Protein AF-A0A955JCA2-F1 (afdb_monomer)

Foldseek 3Di:
DDDDDDDDDDDDDDDPPPPPPPPPPVPQFEFWAKAFLDWADKDWWDDDPQKTFIFIKTKMWGSHPFKQFQDAQFLRHKWKKKWKWKCFPNDIDTQWIFFIFHGHFFAFDQSQHPFDCPDGGRIGGHNGMGIDGRVSRQPQLRGAHPVQADLQQRDGDPPGVCNHDDDPRRPRGTIGGNCVVDCVNGPPMDMDMDMFIGGNRNSVSVNSPRRD

Sequence (212 aa):
MLVLKSTLRIGLLTWVALASSIASKVAQSIGPDVIVGAIPGVANYPHVNGIDAFAVGTTSCNIGTAPLNWVSSTNDHPVIAQHAYRLDQGRFEMIGQSWLKHGFVALADSLCGTCQNPGTGSLLGVNCSDPYDASLNGSQNGLGPKFEVDAFTGIYPFPATNLNSSGNSIYKRLQIATTDLSPVLHPGAQFLIEAQYVSKDDAAAGNHFNNA

pLDDT: mean 90.5, std 17.22, range [30.55, 98.69]

Mean predicted aligned error: 7.99 Å

Secondary structure (DSSP, 8-state):
-------------------------PPPBSS--EEEEE---EEEEEEETTEEEEEE-EEEEE-BSSPEE-BTTTTBS-EEEEEEEEEETTEEEEEEEPPEEEP-----B-TTSS-B--TTSSEE-BT-EEEE-HHHHT-GGGEE-GGGS-TTT----SSPTTTT---STTTTSEEEETTTT-TTTSTT-EEEEEEEEE-HHHHHHT-TTS--

Solvent-accessible surface area (backbone atoms only — not comparable to full-atom values): 11340 Å² total; per-residue (Å²): 137,86,84,86,81,85,82,83,79,84,76,85,77,81,79,81,76,80,81,74,80,76,75,77,70,74,78,64,46,68,36,18,26,55,27,56,71,42,71,55,64,73,33,81,40,64,64,55,97,63,29,40,17,35,25,48,9,41,23,36,21,23,62,10,75,31,63,32,61,14,33,49,100,52,63,46,28,35,36,34,41,38,39,30,33,36,42,42,98,90,43,80,43,82,56,27,47,33,31,24,27,56,45,56,64,29,48,66,40,53,85,63,36,80,52,37,71,45,72,88,16,49,21,32,8,26,22,10,14,31,76,42,51,14,61,66,57,40,37,35,54,42,27,22,60,62,91,59,47,41,84,71,53,27,49,46,68,61,83,41,72,62,21,76,46,77,73,65,67,42,51,61,24,29,36,31,46,47,72,80,70,28,59,86,80,42,70,87,46,44,78,48,77,47,54,34,53,37,31,39,63,20,24,73,44,71,42,62,86,57,15,81

Radius of gyration: 24.67 Å; Cα contacts (8 Å, |Δi|>4): 533; chains: 1; bounding box: 44×93×56 Å

Structure (mmCIF, N/CA/C/O backbone):
data_AF-A0A955JCA2-F1
#
_entry.id   AF-A0A955JCA2-F1
#
loop_
_atom_site.group_PDB
_atom_site.id
_atom_site.type_symbol
_atom_site.label_atom_id
_atom_site.label_alt_id
_atom_site.label_comp_id
_atom_site.label_asym_id
_atom_site.label_entity_id
_atom_site.label_seq_id
_atom_site.pdbx_PDB_ins_code
_atom_site.Cartn_x
_atom_site.Cartn_y
_atom_site.Cartn_z
_atom_site.occupancy
_atom_site.B_iso_or_equiv
_atom_site.auth_seq_id
_atom_site.auth_comp_id
_atom_site.auth_asym_id
_atom_site.auth_atom_id
_atom_site.pdbx_PDB_model_num
ATOM 1 N N . MET A 1 1 ? 11.212 -75.927 40.846 1.00 40.47 1 MET A N 1
ATOM 2 C CA . MET A 1 1 ? 10.465 -74.788 40.274 1.00 40.47 1 MET A CA 1
ATOM 3 C C . MET A 1 1 ? 11.470 -73.678 40.015 1.00 40.47 1 MET A C 1
ATOM 5 O O . MET A 1 1 ? 12.175 -73.279 40.930 1.00 40.47 1 MET A O 1
ATOM 9 N N . LEU A 1 2 ? 11.664 -73.367 38.738 1.00 30.55 2 LEU A N 1
ATOM 10 C CA . LEU A 1 2 ? 12.832 -72.708 38.155 1.00 30.55 2 LEU A CA 1
ATOM 11 C C . LEU A 1 2 ? 12.759 -71.182 38.364 1.00 30.55 2 LEU A C 1
ATOM 13 O O . LEU A 1 2 ? 11.771 -70.563 37.983 1.00 30.55 2 LEU A O 1
ATOM 17 N N . VAL A 1 3 ? 13.795 -70.581 38.955 1.00 37.34 3 VAL A N 1
ATOM 18 C CA . VAL A 1 3 ? 13.953 -69.121 39.066 1.00 37.34 3 VAL A CA 1
ATOM 19 C C . VAL A 1 3 ? 14.621 -68.622 37.782 1.00 37.34 3 VAL A C 1
ATOM 21 O O . VAL A 1 3 ? 15.824 -68.808 37.607 1.00 37.34 3 VAL A O 1
ATOM 24 N N . LEU A 1 4 ? 13.863 -68.003 36.872 1.00 34.25 4 LEU A N 1
ATOM 25 C CA . LEU A 1 4 ? 14.439 -67.283 35.730 1.00 34.25 4 LEU A CA 1
ATOM 26 C C . LEU A 1 4 ? 14.885 -65.882 36.176 1.00 34.25 4 LEU A C 1
ATOM 28 O O . LEU A 1 4 ? 14.060 -65.018 36.459 1.00 34.25 4 LEU A O 1
ATOM 32 N N . LYS A 1 5 ? 16.201 -65.647 36.202 1.00 37.72 5 LYS A N 1
ATOM 33 C CA . LYS A 1 5 ? 16.798 -64.303 36.219 1.00 37.72 5 LYS A CA 1
ATOM 34 C C . LYS A 1 5 ? 16.962 -63.837 34.769 1.00 37.72 5 LYS A C 1
ATOM 36 O O . LYS A 1 5 ? 17.818 -64.361 34.064 1.00 37.72 5 LYS A O 1
ATOM 41 N N . SER A 1 6 ? 16.163 -62.872 34.318 1.00 40.88 6 SER A N 1
ATOM 42 C CA . SER A 1 6 ? 16.351 -62.230 33.011 1.00 40.88 6 SER A CA 1
ATOM 43 C C . SER A 1 6 ? 17.317 -61.048 33.136 1.00 40.88 6 SER A C 1
ATOM 45 O O . SER A 1 6 ? 16.965 -59.995 33.665 1.00 40.88 6 SER A O 1
ATOM 47 N N . THR A 1 7 ? 18.544 -61.211 32.652 1.00 44.44 7 THR A N 1
ATOM 48 C CA . THR A 1 7 ? 19.510 -60.126 32.452 1.00 44.44 7 THR A CA 1
ATOM 49 C C . THR A 1 7 ? 19.196 -59.401 31.141 1.00 44.44 7 THR A C 1
ATOM 51 O O . THR A 1 7 ? 19.458 -59.917 30.057 1.00 44.44 7 THR A O 1
ATOM 54 N N . LEU A 1 8 ? 18.633 -58.194 31.231 1.00 37.75 8 LEU A N 1
ATOM 55 C CA . LEU A 1 8 ? 18.405 -57.318 30.081 1.00 37.75 8 LEU A CA 1
ATOM 56 C C . LEU A 1 8 ? 19.736 -56.659 29.677 1.00 37.75 8 LEU A C 1
ATOM 58 O O . LEU A 1 8 ? 20.285 -55.847 30.420 1.00 37.75 8 LEU A O 1
ATOM 62 N N . ARG A 1 9 ? 20.280 -57.025 28.512 1.00 45.72 9 ARG A N 1
ATOM 63 C CA . ARG A 1 9 ? 21.435 -56.346 27.905 1.00 45.72 9 ARG A CA 1
ATOM 64 C C . ARG A 1 9 ? 20.936 -55.130 27.125 1.00 45.72 9 ARG A C 1
ATOM 66 O O . ARG A 1 9 ? 20.287 -55.294 26.097 1.00 45.72 9 ARG A O 1
ATOM 73 N N . ILE A 1 10 ? 21.245 -53.925 27.599 1.00 46.44 10 ILE A N 1
ATOM 74 C CA . ILE A 1 10 ? 21.009 -52.680 26.856 1.00 46.44 10 ILE A CA 1
ATOM 75 C C . ILE A 1 10 ? 22.137 -52.547 25.826 1.00 46.44 10 ILE A C 1
ATOM 77 O O . ILE A 1 10 ? 23.263 -52.192 26.165 1.00 46.44 10 ILE A O 1
ATOM 81 N N . GLY A 1 11 ? 21.849 -52.904 24.575 1.00 44.88 11 GLY A N 1
ATOM 82 C CA . GLY A 1 11 ? 22.717 -52.600 23.441 1.00 44.88 11 GLY A CA 1
ATOM 83 C C . GLY A 1 11 ? 22.575 -51.126 23.071 1.00 44.88 11 GLY A C 1
ATOM 84 O O . GLY A 1 11 ? 21.470 -50.663 22.795 1.00 44.88 11 GLY A O 1
ATOM 85 N N . LEU A 1 12 ? 23.684 -50.387 23.083 1.00 46.28 12 LEU A N 1
ATOM 86 C CA . LEU A 1 12 ? 23.741 -49.004 22.620 1.00 46.28 12 LEU A CA 1
ATOM 87 C C . LEU A 1 12 ? 23.559 -48.994 21.088 1.00 46.28 12 LEU A C 1
ATOM 89 O O . LEU A 1 12 ? 24.493 -49.285 20.346 1.00 46.28 12 LEU A O 1
ATOM 93 N N . LEU A 1 13 ? 22.349 -48.699 20.609 1.00 42.50 13 LEU A N 1
ATOM 94 C CA . LEU A 1 13 ? 22.111 -48.356 19.205 1.00 42.50 13 LEU A CA 1
ATOM 95 C C . LEU A 1 13 ? 22.509 -46.892 19.001 1.00 42.50 13 LEU A C 1
ATOM 97 O O . LEU A 1 13 ? 21.778 -45.973 19.367 1.00 42.50 13 LEU A O 1
ATOM 101 N N . THR A 1 14 ? 23.689 -46.673 18.429 1.00 44.75 14 THR A N 1
ATOM 102 C CA . THR A 1 14 ? 24.086 -45.369 17.898 1.00 44.75 14 THR A CA 1
ATOM 103 C C . THR A 1 14 ? 23.249 -45.064 16.659 1.00 44.75 14 THR A C 1
ATOM 105 O O . THR A 1 14 ? 23.480 -45.625 15.588 1.00 44.75 14 THR A O 1
ATOM 108 N N . TRP A 1 15 ? 22.271 -44.172 16.803 1.00 43.69 15 TRP A N 1
ATOM 109 C CA . TRP A 1 15 ? 21.576 -43.556 15.680 1.00 43.69 15 TRP A CA 1
ATOM 110 C C . TRP A 1 15 ? 22.539 -42.595 14.981 1.00 43.69 15 TRP A C 1
ATOM 112 O O . TRP A 1 15 ? 22.861 -41.534 15.512 1.00 43.69 15 TRP A O 1
ATOM 122 N N . VAL A 1 16 ? 23.014 -42.958 13.790 1.00 51.53 16 VAL A N 1
ATOM 123 C CA . VAL A 1 16 ? 23.616 -41.978 12.882 1.00 51.53 16 VAL A CA 1
ATOM 124 C C . VAL A 1 16 ? 22.463 -41.148 12.327 1.00 51.53 16 VAL A C 1
ATOM 126 O O . VAL A 1 16 ? 21.758 -41.575 11.416 1.00 51.53 16 VAL A O 1
ATOM 129 N N . ALA A 1 17 ? 22.232 -39.974 12.911 1.00 49.44 17 ALA A N 1
ATOM 130 C CA . ALA A 1 17 ? 21.369 -38.973 12.308 1.00 49.44 17 ALA A CA 1
ATOM 131 C C . ALA A 1 17 ? 22.074 -38.438 11.053 1.00 49.44 17 ALA A C 1
ATOM 133 O O . ALA A 1 17 ? 22.966 -37.595 11.140 1.00 49.44 17 ALA A O 1
ATOM 134 N N . LEU A 1 18 ? 21.694 -38.936 9.874 1.00 51.19 18 LEU A N 1
ATOM 135 C CA . LEU A 1 18 ? 21.945 -38.212 8.633 1.00 51.19 18 LEU A CA 1
ATOM 136 C C . LEU A 1 18 ? 21.079 -36.950 8.664 1.00 51.19 18 LEU A C 1
ATOM 138 O O . LEU A 1 18 ? 19.902 -36.976 8.311 1.00 51.19 18 LEU A O 1
ATOM 142 N N . ALA A 1 19 ? 21.665 -35.839 9.107 1.00 53.75 19 ALA A N 1
ATOM 143 C CA . ALA A 1 19 ? 21.109 -34.518 8.875 1.00 53.75 19 ALA A CA 1
ATOM 144 C C . ALA A 1 19 ? 21.214 -34.220 7.373 1.00 53.75 19 ALA A C 1
ATOM 146 O O . ALA A 1 19 ? 22.196 -33.652 6.900 1.00 53.75 19 ALA A O 1
ATOM 147 N N . SER A 1 20 ? 20.221 -34.652 6.596 1.00 53.91 20 SER A N 1
ATOM 148 C CA . SER A 1 20 ? 20.043 -34.139 5.244 1.00 53.91 20 SER A CA 1
ATOM 149 C C . SER A 1 20 ? 19.393 -32.767 5.382 1.00 53.91 20 SER A C 1
ATOM 151 O O . SER A 1 20 ? 18.185 -32.654 5.580 1.00 53.91 20 SER A O 1
ATOM 153 N N . SER A 1 21 ? 20.203 -31.707 5.363 1.00 49.59 21 SER A N 1
ATOM 154 C CA . SER A 1 21 ? 19.688 -30.349 5.222 1.00 49.59 21 SER A CA 1
ATOM 155 C C . SER A 1 21 ? 19.189 -30.188 3.790 1.00 49.59 21 SER A C 1
ATOM 157 O O . SER A 1 21 ? 19.918 -29.730 2.909 1.00 49.59 21 SER A O 1
ATOM 159 N N . ILE A 1 22 ? 17.944 -30.586 3.543 1.00 52.94 22 ILE A N 1
ATOM 160 C CA . ILE A 1 22 ? 17.206 -30.091 2.387 1.00 52.94 22 ILE A CA 1
ATOM 161 C C . ILE A 1 22 ? 16.950 -28.618 2.698 1.00 52.94 22 ILE A C 1
ATOM 163 O O . ILE A 1 22 ? 15.984 -28.262 3.368 1.00 52.94 22 ILE A O 1
ATOM 167 N N . ALA A 1 23 ? 17.878 -27.753 2.294 1.00 51.75 23 ALA A N 1
ATOM 168 C CA . ALA A 1 23 ? 17.590 -26.338 2.200 1.00 51.75 23 ALA A CA 1
ATOM 169 C C . ALA A 1 23 ? 16.486 -26.211 1.147 1.00 51.75 23 ALA A C 1
ATOM 171 O O . ALA A 1 23 ? 16.768 -26.236 -0.052 1.00 51.75 23 ALA A O 1
ATOM 172 N N . SER A 1 24 ? 15.228 -26.138 1.584 1.00 42.94 24 SER A N 1
ATOM 173 C CA . SER A 1 24 ? 14.139 -25.666 0.738 1.00 42.94 24 SER A CA 1
ATOM 174 C C . SER A 1 24 ? 14.455 -24.219 0.388 1.00 42.94 24 SER A C 1
ATOM 176 O O . SER A 1 24 ? 14.037 -23.291 1.073 1.00 42.94 24 SER A O 1
ATOM 178 N N . LYS A 1 25 ? 15.239 -24.016 -0.675 1.00 50.84 25 LYS A N 1
ATOM 179 C CA . LYS A 1 25 ? 15.139 -22.788 -1.447 1.00 50.84 25 LYS A CA 1
ATOM 180 C C . LYS A 1 25 ? 13.720 -22.807 -1.989 1.00 50.84 25 LYS A C 1
ATOM 182 O O . LYS A 1 25 ? 13.433 -23.578 -2.903 1.00 50.84 25 LYS A O 1
ATOM 187 N N . VAL A 1 26 ? 12.827 -22.041 -1.367 1.00 57.94 26 VAL A N 1
ATOM 188 C CA . VAL A 1 26 ? 11.559 -21.691 -2.004 1.00 57.94 26 VAL A CA 1
ATOM 189 C C . VAL A 1 26 ? 11.950 -21.165 -3.379 1.00 57.94 26 VAL A C 1
ATOM 191 O O . VAL A 1 26 ? 12.800 -20.277 -3.478 1.00 57.94 26 VAL A O 1
ATOM 194 N N . ALA A 1 27 ? 11.480 -2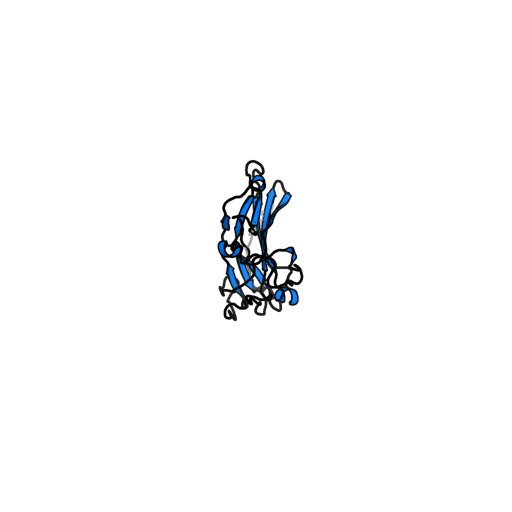1.834 -4.430 1.00 71.12 27 ALA A N 1
ATOM 195 C CA . ALA A 1 27 ? 11.817 -21.435 -5.781 1.00 71.12 27 ALA A CA 1
ATOM 196 C C . ALA A 1 27 ? 11.307 -20.007 -5.968 1.00 71.12 27 ALA A C 1
ATOM 198 O O . ALA A 1 27 ? 10.136 -19.730 -5.722 1.00 71.12 27 ALA A O 1
ATOM 199 N N . GLN A 1 28 ? 12.220 -19.116 -6.332 1.00 82.50 28 GLN A N 1
ATOM 200 C CA . GLN A 1 28 ? 11.902 -17.727 -6.593 1.00 82.50 28 GLN A CA 1
ATOM 201 C C . GLN A 1 28 ? 10.958 -17.653 -7.796 1.00 82.50 28 GLN A C 1
ATOM 203 O O . GLN A 1 28 ? 11.156 -18.381 -8.775 1.00 82.50 28 GLN A O 1
ATOM 208 N N . SER A 1 29 ? 9.936 -16.810 -7.721 1.00 92.69 29 SER A N 1
ATOM 209 C CA . SER A 1 29 ? 9.017 -16.577 -8.832 1.00 92.69 29 SER A CA 1
ATOM 210 C C . SER A 1 29 ? 9.759 -15.971 -10.023 1.00 92.69 29 SER A C 1
ATOM 212 O O . SER A 1 29 ? 10.684 -15.168 -9.876 1.00 92.69 29 SER A O 1
ATOM 214 N N . ILE A 1 30 ? 9.393 -16.402 -11.230 1.00 96.50 30 ILE A N 1
ATOM 215 C CA . ILE A 1 30 ? 10.011 -15.892 -12.455 1.00 96.50 30 ILE A CA 1
ATOM 216 C C . ILE A 1 30 ? 9.447 -14.495 -12.729 1.00 96.50 30 ILE A C 1
ATOM 218 O O . ILE A 1 30 ? 8.234 -14.316 -12.764 1.00 96.50 30 ILE A O 1
ATOM 222 N N . GLY A 1 31 ? 10.330 -13.528 -12.978 1.00 97.56 31 GLY A N 1
ATOM 223 C CA . GLY A 1 31 ? 9.953 -12.130 -13.225 1.00 97.56 31 GLY A CA 1
ATOM 224 C C . GLY A 1 31 ? 9.899 -11.291 -11.944 1.00 97.56 31 GLY A C 1
ATOM 225 O O . GLY A 1 31 ? 10.445 -11.715 -10.929 1.00 97.56 31 GLY A O 1
ATOM 226 N N . PRO A 1 32 ? 9.335 -10.075 -11.992 1.00 97.56 32 PRO A N 1
ATOM 227 C CA . PRO A 1 32 ? 9.106 -9.262 -10.800 1.00 97.56 32 PRO A CA 1
ATOM 228 C C . PRO A 1 32 ? 8.015 -9.871 -9.912 1.00 97.56 32 PRO A C 1
ATOM 230 O O . PRO A 1 32 ? 7.035 -10.390 -10.442 1.00 97.56 32 PRO A O 1
ATOM 233 N N . ASP A 1 33 ? 8.174 -9.807 -8.589 1.00 97.62 33 ASP A N 1
ATOM 234 C CA . ASP A 1 33 ? 7.176 -10.305 -7.627 1.00 97.62 33 ASP A CA 1
ATOM 235 C C . ASP A 1 33 ? 7.190 -9.442 -6.369 1.00 97.62 33 ASP A C 1
ATOM 237 O O . ASP A 1 33 ? 8.186 -9.446 -5.639 1.00 97.62 33 ASP A O 1
ATOM 241 N N . VAL A 1 34 ? 6.127 -8.667 -6.151 1.00 97.94 34 VAL A N 1
ATOM 242 C CA . VAL A 1 34 ? 6.035 -7.730 -5.027 1.00 97.94 34 VAL A CA 1
ATOM 243 C C . VAL A 1 34 ? 5.112 -8.243 -3.931 1.00 97.94 34 VAL A C 1
ATOM 245 O O . VAL A 1 34 ? 3.915 -8.403 -4.133 1.00 97.94 34 VAL A O 1
ATOM 248 N N . ILE A 1 35 ? 5.650 -8.374 -2.719 1.00 97.50 35 ILE A N 1
ATOM 249 C CA . ILE A 1 35 ? 4.873 -8.729 -1.523 1.00 97.50 35 ILE A CA 1
ATOM 250 C C . ILE A 1 35 ? 5.014 -7.676 -0.424 1.00 97.50 35 ILE A C 1
ATOM 252 O O . ILE A 1 35 ? 5.955 -6.873 -0.422 1.00 97.50 35 ILE A O 1
ATOM 256 N N . VAL A 1 36 ? 4.122 -7.723 0.565 1.00 98.12 36 VAL A N 1
ATOM 257 C CA . VAL A 1 36 ? 4.297 -6.996 1.826 1.00 98.12 36 VAL A CA 1
ATOM 258 C C . VAL A 1 36 ? 5.243 -7.787 2.730 1.00 98.12 36 VAL A C 1
ATOM 260 O O . VAL A 1 36 ? 4.902 -8.838 3.259 1.00 98.12 36 VAL A O 1
ATOM 263 N N . GLY A 1 37 ? 6.455 -7.274 2.938 1.00 97.19 37 GLY A N 1
ATOM 264 C CA . GLY A 1 37 ? 7.419 -7.859 3.873 1.00 97.19 37 GLY A CA 1
ATOM 265 C C . GLY A 1 37 ? 7.147 -7.485 5.331 1.00 97.19 37 GLY A C 1
ATOM 266 O O . GLY A 1 37 ? 7.370 -8.290 6.234 1.00 97.19 37 GLY A O 1
ATOM 267 N N . ALA A 1 38 ? 6.680 -6.257 5.576 1.00 97.88 38 ALA A N 1
ATOM 268 C CA . ALA A 1 38 ? 6.298 -5.788 6.907 1.00 97.88 38 ALA A CA 1
ATOM 269 C C . ALA A 1 38 ? 5.311 -4.612 6.849 1.00 97.88 38 ALA A C 1
ATOM 271 O O . ALA A 1 38 ? 5.271 -3.862 5.874 1.00 97.88 38 ALA A O 1
ATOM 272 N N . ILE A 1 39 ? 4.578 -4.403 7.947 1.00 98.06 39 ILE A N 1
ATOM 273 C CA . ILE A 1 39 ? 3.689 -3.250 8.160 1.00 98.06 39 ILE A CA 1
ATOM 274 C C . ILE A 1 39 ? 4.170 -2.469 9.402 1.00 98.06 39 ILE A C 1
ATOM 276 O O . ILE A 1 39 ? 3.653 -2.671 10.506 1.00 98.06 39 ILE A O 1
ATOM 280 N N . PRO A 1 40 ? 5.233 -1.647 9.289 1.00 96.88 40 PRO A N 1
ATOM 281 C CA . PRO A 1 40 ? 5.793 -0.941 10.436 1.00 96.88 40 PRO A CA 1
ATOM 282 C C . PRO A 1 40 ? 5.022 0.340 10.779 1.00 96.88 40 PRO A C 1
ATOM 284 O O . PRO A 1 40 ? 4.942 1.280 9.991 1.00 96.88 40 PRO A O 1
ATOM 287 N N . GLY A 1 41 ? 4.565 0.432 12.026 1.00 96.44 41 GLY A N 1
ATOM 288 C CA . GLY A 1 41 ? 4.043 1.671 12.600 1.00 96.44 41 GLY A CA 1
ATOM 289 C C . GLY A 1 41 ? 2.669 2.098 12.075 1.00 96.44 41 GLY A C 1
ATOM 290 O O . GLY A 1 41 ? 2.159 1.614 11.067 1.00 96.44 41 GLY A O 1
ATOM 291 N N . VAL A 1 42 ? 2.064 3.036 12.803 1.00 97.44 42 VAL A N 1
ATOM 292 C CA . VAL A 1 42 ? 0.730 3.577 12.526 1.00 97.44 42 VAL A CA 1
ATOM 293 C C . VAL A 1 42 ? 0.769 5.090 12.717 1.00 97.44 42 VAL A C 1
ATOM 295 O O . VAL A 1 42 ? 1.280 5.583 13.723 1.00 97.44 42 VAL A O 1
ATOM 298 N N . ALA A 1 43 ? 0.208 5.829 11.768 1.00 98.25 43 ALA A N 1
ATOM 299 C CA . ALA A 1 43 ? -0.091 7.246 11.890 1.00 98.25 43 ALA A CA 1
ATOM 300 C C . ALA A 1 43 ? -1.578 7.419 12.207 1.00 98.25 43 ALA A C 1
ATOM 302 O O . ALA A 1 43 ? -2.428 6.772 11.599 1.00 98.25 43 ALA A O 1
ATOM 303 N N . ASN A 1 44 ? -1.879 8.317 13.142 1.00 97.19 44 ASN A N 1
ATOM 304 C CA . ASN A 1 44 ? -3.238 8.685 13.529 1.00 97.19 44 ASN A CA 1
ATOM 305 C C . ASN A 1 44 ? -3.480 10.133 13.110 1.00 97.19 44 ASN A C 1
ATOM 307 O O . ASN A 1 44 ? -2.596 10.980 13.263 1.00 97.19 44 ASN A O 1
ATOM 311 N N . TYR A 1 45 ? -4.675 10.428 12.615 1.00 98.00 45 TYR A N 1
ATOM 312 C CA . TYR A 1 45 ? -5.058 11.766 12.179 1.00 98.00 45 TYR A CA 1
ATOM 313 C C . TYR A 1 45 ? -6.272 12.261 12.970 1.00 98.00 45 TYR A C 1
ATOM 315 O O . TYR A 1 45 ? -7.031 11.445 13.493 1.00 98.00 45 TYR A O 1
ATOM 323 N N . PRO A 1 46 ? -6.486 13.587 13.074 1.00 98.00 46 PRO A N 1
ATOM 324 C CA . PRO A 1 46 ? -7.640 14.122 13.788 1.00 98.00 46 PRO A CA 1
ATOM 325 C C . PRO A 1 46 ? -8.957 13.534 13.271 1.00 98.00 46 PRO A C 1
ATOM 327 O O . PRO A 1 46 ? -9.216 13.567 12.064 1.00 98.00 46 PRO A O 1
ATOM 330 N N . HIS A 1 47 ? -9.778 13.027 14.189 1.00 96.25 47 HIS A N 1
ATOM 331 C CA . HIS A 1 47 ? -11.101 12.497 13.879 1.00 96.25 47 HIS A CA 1
ATOM 332 C C . HIS A 1 47 ? -12.005 13.580 13.269 1.00 96.25 47 HIS A C 1
ATOM 334 O O . HIS A 1 47 ? -11.887 14.767 13.589 1.00 96.25 47 HIS A O 1
ATOM 340 N N . VAL A 1 48 ? -12.934 13.176 12.403 1.00 98.50 48 VAL A N 1
ATOM 341 C CA . VAL A 1 48 ? -13.944 14.071 11.819 1.00 98.50 48 VAL A CA 1
ATOM 342 C C . VAL A 1 48 ? -15.278 13.347 11.788 1.00 98.50 48 VAL A C 1
ATOM 344 O O . VAL A 1 48 ? -15.390 12.292 11.178 1.00 98.50 48 VAL A O 1
ATOM 347 N N . ASN A 1 49 ? -16.303 13.931 12.414 1.00 97.44 49 ASN A N 1
ATOM 348 C CA . ASN A 1 49 ? -17.695 13.469 12.330 1.00 97.44 49 ASN A CA 1
ATOM 349 C C . ASN A 1 49 ? -17.882 11.961 12.602 1.00 97.44 49 ASN A C 1
ATOM 351 O O . ASN A 1 49 ? -18.600 11.284 11.872 1.00 97.44 49 ASN A O 1
ATOM 355 N N . GLY A 1 50 ? -17.231 11.436 13.646 1.00 97.69 50 GLY A N 1
ATOM 356 C CA . GLY A 1 50 ? -17.336 10.019 14.022 1.00 97.69 50 GLY A CA 1
ATOM 357 C C . GLY A 1 50 ? -16.496 9.061 13.172 1.00 97.69 50 GLY A C 1
ATOM 358 O O . GLY A 1 50 ? -16.688 7.853 13.267 1.00 97.69 50 GLY A O 1
ATOM 359 N N . ILE A 1 51 ? -15.570 9.578 12.362 1.00 98.62 51 ILE A N 1
ATOM 360 C CA . ILE A 1 51 ? -14.588 8.787 11.619 1.00 98.62 51 ILE A CA 1
ATOM 361 C C . ILE A 1 51 ? -13.200 9.040 12.196 1.00 98.62 51 ILE A C 1
ATOM 363 O O . ILE A 1 51 ? -12.740 10.187 12.231 1.00 98.62 51 ILE A O 1
ATOM 367 N N . ASP A 1 52 ? -12.532 7.962 12.591 1.00 98.06 52 ASP A N 1
ATOM 368 C CA . ASP A 1 52 ? -11.098 7.955 12.842 1.00 98.06 52 ASP A CA 1
ATOM 369 C C . ASP A 1 52 ? -10.353 7.680 11.534 1.00 98.06 52 ASP A C 1
ATOM 371 O O . ASP A 1 52 ? -10.809 6.912 10.679 1.00 98.06 52 ASP A O 1
ATOM 375 N N . ALA A 1 53 ? -9.202 8.330 11.367 1.00 98.06 53 ALA A N 1
ATOM 376 C CA . ALA A 1 53 ? -8.358 8.151 10.197 1.00 98.06 53 ALA A CA 1
ATOM 377 C C . ALA A 1 53 ? -6.950 7.719 10.579 1.00 98.06 53 ALA A C 1
ATOM 379 O O . ALA A 1 53 ? -6.308 8.308 11.453 1.00 98.06 53 ALA A O 1
ATOM 380 N N . PHE A 1 54 ? -6.462 6.735 9.835 1.00 98.12 54 PHE A N 1
ATOM 381 C CA . PHE A 1 54 ? -5.171 6.110 10.044 1.00 98.12 54 PHE A CA 1
ATOM 382 C C . PHE A 1 54 ? -4.379 6.040 8.738 1.00 98.12 54 PHE A C 1
ATOM 384 O O . PHE A 1 54 ? -4.901 6.244 7.637 1.00 98.12 54 PHE A O 1
ATOM 391 N N . ALA A 1 55 ? -3.104 5.724 8.877 1.00 98.50 55 ALA A N 1
ATOM 392 C CA . ALA A 1 55 ? -2.303 5.109 7.835 1.00 98.50 55 ALA A CA 1
ATOM 393 C C . ALA A 1 55 ? -1.275 4.190 8.499 1.00 98.50 55 ALA A C 1
ATOM 395 O O . ALA A 1 55 ? -0.926 4.394 9.662 1.00 98.50 55 ALA A O 1
ATOM 396 N N . VAL A 1 56 ? -0.783 3.194 7.778 1.00 98.56 56 VAL A N 1
ATOM 397 C CA . VAL A 1 56 ? 0.272 2.292 8.245 1.00 98.56 56 VAL A CA 1
ATOM 398 C C . VAL A 1 56 ? 1.486 2.373 7.342 1.00 98.56 56 VAL A C 1
ATOM 400 O O . VAL A 1 56 ? 1.372 2.664 6.147 1.00 98.56 56 VAL A O 1
ATOM 403 N N . GLY A 1 57 ? 2.665 2.163 7.920 1.00 98.38 57 GLY A N 1
ATOM 404 C CA . GLY A 1 57 ? 3.864 2.004 7.113 1.00 98.38 57 GLY A CA 1
ATOM 405 C C . GLY A 1 57 ? 3.819 0.672 6.380 1.00 98.38 57 GLY A C 1
ATOM 406 O O . GLY A 1 57 ? 3.166 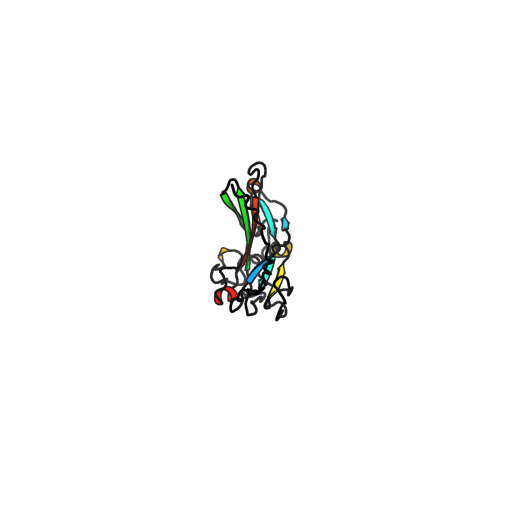-0.273 6.817 1.00 98.38 57 GLY A O 1
ATOM 407 N N . THR A 1 58 ? 4.519 0.599 5.260 1.00 98.31 58 THR A N 1
ATOM 408 C CA . THR A 1 58 ? 4.634 -0.613 4.449 1.00 98.31 58 THR A CA 1
ATOM 409 C C . THR A 1 58 ? 6.081 -0.809 4.059 1.00 98.31 58 THR A C 1
ATOM 411 O O . THR A 1 58 ? 6.722 0.126 3.591 1.00 98.31 58 THR A O 1
ATOM 414 N N . THR A 1 59 ? 6.588 -2.024 4.193 1.00 98.44 59 THR A N 1
ATOM 415 C CA . THR A 1 59 ? 7.857 -2.423 3.593 1.00 98.44 59 THR A CA 1
ATOM 416 C C . THR A 1 59 ? 7.570 -3.485 2.551 1.00 98.44 59 THR A C 1
ATOM 418 O O . THR A 1 59 ? 7.147 -4.584 2.903 1.00 98.44 59 THR A O 1
ATOM 421 N N . SER A 1 60 ? 7.776 -3.153 1.279 1.00 97.94 60 SER A N 1
ATOM 422 C CA . SER A 1 60 ? 7.664 -4.130 0.193 1.00 97.94 60 SER A CA 1
ATOM 423 C C . SER A 1 60 ? 8.911 -4.990 0.088 1.00 97.94 60 SER A C 1
ATOM 425 O O . SER A 1 60 ? 9.991 -4.580 0.513 1.00 97.94 60 SER A O 1
ATOM 427 N N . CYS A 1 61 ? 8.755 -6.157 -0.521 1.00 97.75 61 CYS A N 1
ATOM 428 C CA . CYS A 1 61 ? 9.835 -7.027 -0.952 1.00 97.75 61 CYS A CA 1
ATOM 429 C C . CYS A 1 61 ? 9.667 -7.349 -2.427 1.00 97.75 61 CYS A C 1
ATOM 431 O O . CYS A 1 61 ? 8.574 -7.746 -2.818 1.00 97.75 61 CYS A O 1
ATOM 433 N N . ASN A 1 62 ? 10.744 -7.276 -3.209 1.00 97.69 62 ASN A N 1
ATOM 434 C CA . ASN A 1 62 ? 10.772 -7.958 -4.499 1.00 97.69 62 ASN A CA 1
ATOM 435 C C . ASN A 1 62 ? 11.356 -9.364 -4.319 1.00 97.69 62 ASN A C 1
ATOM 437 O O . ASN A 1 62 ? 12.576 -9.525 -4.242 1.00 97.69 62 ASN A O 1
ATOM 441 N N . ILE A 1 63 ? 10.494 -10.374 -4.228 1.00 96.75 63 ILE A N 1
ATOM 442 C CA . ILE A 1 63 ? 10.899 -11.776 -4.065 1.00 96.75 63 ILE A CA 1
ATOM 443 C C . ILE A 1 63 ? 11.002 -12.514 -5.403 1.00 96.75 63 ILE A C 1
ATOM 445 O O . ILE A 1 63 ? 11.136 -13.731 -5.401 1.00 96.75 63 ILE A O 1
ATOM 449 N N . GLY A 1 64 ? 10.970 -11.809 -6.535 1.00 96.44 64 GLY A N 1
ATOM 450 C CA . GLY A 1 64 ? 11.013 -12.381 -7.883 1.00 96.44 64 GLY A CA 1
ATOM 451 C C . GLY A 1 64 ? 12.392 -12.278 -8.527 1.00 96.44 64 GLY A C 1
ATOM 452 O O . GLY A 1 64 ? 13.260 -11.546 -8.058 1.00 96.44 64 GLY A O 1
ATOM 453 N N . THR A 1 65 ? 12.650 -13.030 -9.595 1.00 97.06 65 THR A N 1
ATOM 454 C CA . THR A 1 65 ? 13.976 -13.096 -10.240 1.00 97.06 65 THR A CA 1
ATOM 455 C C . THR A 1 65 ? 14.335 -11.887 -11.116 1.00 97.06 65 THR A C 1
ATOM 457 O O . THR A 1 65 ? 15.389 -11.908 -11.756 1.00 97.06 65 THR A O 1
ATOM 460 N N . ALA A 1 66 ? 13.484 -10.862 -11.215 1.00 97.25 66 ALA A N 1
ATOM 461 C CA . ALA A 1 66 ? 13.741 -9.657 -12.009 1.00 97.25 66 ALA A CA 1
ATOM 462 C C . ALA A 1 66 ? 13.373 -8.368 -11.248 1.00 97.25 66 ALA A C 1
ATOM 464 O O . ALA A 1 66 ? 12.522 -8.413 -10.362 1.00 97.25 66 ALA A O 1
ATOM 465 N N . PRO A 1 67 ? 13.990 -7.213 -11.572 1.00 97.44 67 PRO A N 1
ATOM 466 C CA . PRO A 1 67 ? 13.619 -5.931 -10.972 1.00 97.44 67 PRO A CA 1
ATOM 467 C C . PRO A 1 67 ? 12.155 -5.560 -11.240 1.00 97.44 67 PRO A C 1
ATOM 469 O O . PRO A 1 67 ? 11.696 -5.715 -12.369 1.00 97.44 67 PRO A O 1
ATOM 472 N N . LEU A 1 68 ? 11.471 -5.029 -10.225 1.00 97.50 68 LEU A N 1
ATOM 473 C CA . LEU A 1 68 ? 10.119 -4.470 -10.329 1.00 97.50 68 LEU A CA 1
ATOM 474 C C . LEU A 1 68 ? 10.196 -2.979 -10.673 1.00 97.50 68 LEU A C 1
ATOM 476 O O . LEU A 1 68 ? 11.032 -2.265 -10.118 1.00 97.50 68 LEU A O 1
ATOM 480 N N . ASN A 1 69 ? 9.323 -2.487 -11.539 1.00 97.88 69 ASN A N 1
ATOM 481 C CA . ASN A 1 69 ? 9.268 -1.083 -11.927 1.00 97.88 69 ASN A CA 1
ATOM 482 C C . ASN A 1 69 ? 8.734 -0.190 -10.794 1.00 97.88 69 ASN A C 1
ATOM 484 O O . ASN A 1 69 ? 7.783 -0.523 -10.088 1.00 97.88 69 ASN A O 1
ATOM 488 N N . TRP A 1 70 ? 9.345 0.989 -10.640 1.00 97.94 70 TRP A N 1
ATOM 489 C CA . TRP A 1 70 ? 8.971 2.002 -9.645 1.00 97.94 70 TRP A CA 1
ATOM 490 C C . TRP A 1 70 ? 9.062 3.424 -10.219 1.00 97.94 70 TRP A C 1
ATOM 492 O O . TRP A 1 70 ? 9.550 4.364 -9.589 1.00 97.94 70 TRP A O 1
ATOM 502 N N . VAL A 1 71 ? 8.644 3.586 -11.472 1.00 97.81 71 VAL A N 1
ATOM 503 C CA . VAL A 1 71 ? 8.841 4.809 -12.249 1.00 97.81 71 VAL A CA 1
ATOM 504 C C . VAL A 1 71 ? 7.839 5.882 -11.818 1.00 97.81 71 VAL A C 1
ATOM 506 O O . VAL A 1 71 ? 6.633 5.809 -12.080 1.00 97.81 71 VAL A O 1
ATOM 509 N N . SER A 1 72 ? 8.354 6.924 -11.165 1.00 96.12 72 SER A N 1
ATOM 510 C CA . SER A 1 72 ? 7.552 8.066 -10.726 1.00 96.12 72 SER A CA 1
ATOM 511 C C . SER A 1 72 ? 6.878 8.789 -11.893 1.00 96.12 72 SER A C 1
ATOM 513 O O . SER A 1 72 ? 7.367 8.789 -13.020 1.00 96.12 72 SER A O 1
ATOM 515 N N . SER A 1 73 ? 5.755 9.452 -11.613 1.00 95.94 73 SER A N 1
ATOM 516 C CA . SER A 1 73 ? 5.031 10.281 -12.592 1.00 95.94 73 SER A CA 1
ATOM 517 C C . SER A 1 73 ? 4.577 9.546 -13.868 1.00 95.94 73 SER A C 1
ATOM 519 O O . SER A 1 73 ? 4.386 10.167 -14.912 1.00 95.94 73 SER A O 1
ATOM 521 N N . THR A 1 74 ? 4.388 8.228 -13.785 1.00 97.50 74 THR A N 1
ATOM 522 C CA . THR A 1 74 ? 3.851 7.365 -14.851 1.00 97.50 74 THR A CA 1
ATOM 523 C C . THR A 1 74 ? 2.861 6.363 -14.254 1.00 97.50 74 THR A C 1
ATOM 525 O O . THR A 1 74 ? 2.616 6.401 -13.057 1.00 97.50 74 THR A O 1
ATOM 528 N N . ASN A 1 75 ? 2.307 5.444 -15.046 1.00 96.94 75 ASN A N 1
ATOM 529 C CA . ASN A 1 75 ? 1.548 4.295 -14.535 1.00 96.94 75 ASN A CA 1
ATOM 530 C C . ASN A 1 75 ? 2.400 3.018 -14.388 1.00 96.94 75 ASN A C 1
ATOM 532 O O . ASN A 1 75 ? 1.886 1.903 -14.489 1.00 96.94 75 ASN A O 1
ATOM 536 N N . ASP A 1 76 ? 3.715 3.168 -14.230 1.00 97.44 76 ASP A N 1
ATOM 537 C CA . ASP A 1 76 ? 4.668 2.063 -14.118 1.00 97.44 76 ASP A CA 1
ATOM 538 C C . ASP A 1 76 ? 5.325 2.030 -12.731 1.00 97.44 76 ASP A C 1
ATOM 540 O O . ASP A 1 76 ? 6.544 2.076 -12.578 1.00 97.44 76 ASP A O 1
ATOM 544 N N . HIS A 1 77 ? 4.473 2.012 -11.708 1.00 98.12 77 HIS A N 1
ATOM 545 C CA . HIS A 1 77 ? 4.826 1.821 -10.304 1.00 98.12 77 HIS A CA 1
ATOM 546 C C . HIS A 1 77 ? 3.686 1.100 -9.569 1.00 98.12 77 HIS A C 1
ATOM 548 O O . HIS A 1 77 ? 2.538 1.148 -10.029 1.00 98.12 77 HIS A O 1
ATOM 554 N N . PRO A 1 78 ? 3.940 0.472 -8.413 1.00 98.19 78 PRO A N 1
ATOM 555 C CA . PRO A 1 78 ? 2.874 -0.151 -7.652 1.00 98.19 78 PRO A CA 1
ATOM 556 C C . PRO A 1 78 ? 1.980 0.878 -6.969 1.00 98.19 78 PRO A C 1
ATOM 558 O O . PRO A 1 78 ? 2.422 1.948 -6.531 1.00 98.19 78 PRO A O 1
ATOM 561 N N . VAL A 1 79 ? 0.720 0.502 -6.806 1.00 98.62 79 VAL A N 1
ATOM 562 C CA . VAL A 1 79 ? -0.226 1.183 -5.927 1.00 98.62 79 VAL A CA 1
ATOM 563 C C . VAL A 1 79 ? -0.468 0.339 -4.678 1.00 98.62 79 VAL A C 1
ATOM 565 O O . VAL A 1 79 ? -0.491 -0.886 -4.754 1.00 98.62 79 VAL A O 1
ATOM 568 N N . ILE A 1 80 ? -0.619 0.988 -3.523 1.00 98.69 80 ILE A N 1
ATOM 569 C CA . ILE A 1 80 ? -0.685 0.317 -2.218 1.00 98.69 80 ILE A CA 1
ATOM 570 C C . ILE A 1 80 ? -2.041 0.574 -1.568 1.00 98.69 80 ILE A C 1
ATOM 572 O O . ILE A 1 80 ? -2.397 1.724 -1.292 1.00 98.69 80 ILE A O 1
ATOM 576 N N . ALA A 1 81 ? -2.795 -0.488 -1.310 1.00 97.94 81 ALA A N 1
ATOM 577 C CA . ALA A 1 81 ? -4.022 -0.445 -0.528 1.00 97.94 81 ALA A CA 1
ATOM 578 C C . ALA A 1 81 ? -3.730 -0.612 0.965 1.00 97.94 81 ALA A C 1
ATOM 580 O O . ALA A 1 81 ? -2.785 -1.299 1.335 1.00 97.94 81 ALA A O 1
ATOM 581 N N . GLN A 1 82 ? -4.576 -0.021 1.809 1.00 98.38 82 GLN A N 1
ATOM 582 C CA . GLN A 1 82 ? -4.634 -0.310 3.241 1.00 98.38 82 GLN A CA 1
ATOM 583 C C . GLN A 1 82 ? -6.084 -0.625 3.617 1.00 98.38 82 GLN A C 1
ATOM 585 O O . GLN A 1 82 ? -7.002 0.111 3.227 1.00 98.38 82 GLN A O 1
ATOM 590 N N . HIS A 1 83 ? -6.287 -1.692 4.384 1.00 98.06 83 HIS A N 1
ATOM 591 C CA . HIS A 1 83 ? -7.597 -2.106 4.883 1.00 98.06 83 HIS A CA 1
ATOM 592 C C . HIS A 1 83 ? -7.535 -2.398 6.379 1.00 98.06 83 HIS A C 1
ATOM 594 O O . HIS A 1 83 ? -6.495 -2.782 6.913 1.00 98.06 83 HIS A O 1
ATOM 600 N N . ALA A 1 84 ? -8.670 -2.221 7.048 1.00 98.38 84 ALA A N 1
ATOM 601 C CA . ALA A 1 84 ? -8.843 -2.589 8.442 1.00 98.38 84 ALA A CA 1
ATOM 602 C C . ALA A 1 84 ? -9.960 -3.611 8.580 1.00 98.38 84 ALA A C 1
ATOM 604 O O . A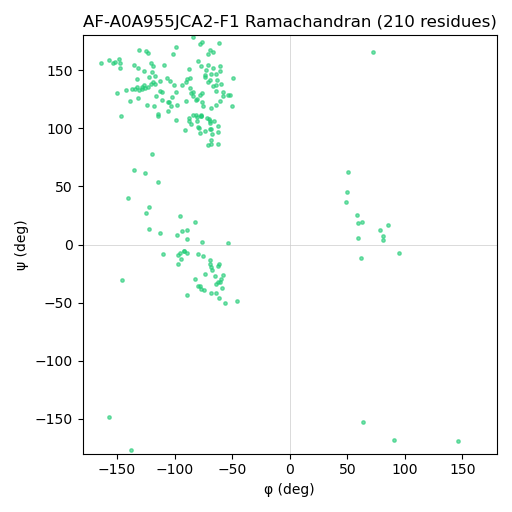LA A 1 84 ? -11.031 -3.465 7.981 1.00 98.38 84 ALA A O 1
ATOM 605 N N . TYR A 1 85 ? -9.721 -4.602 9.428 1.00 98.44 85 TYR A N 1
ATOM 606 C CA . TYR A 1 85 ? -10.656 -5.669 9.724 1.00 98.44 85 TYR A CA 1
ATOM 607 C C . TYR A 1 85 ? -10.883 -5.796 11.223 1.00 98.44 85 TYR A C 1
ATOM 609 O O . TYR A 1 85 ? -9.980 -5.561 12.027 1.00 98.44 85 TYR A O 1
ATOM 617 N N . ARG A 1 86 ? -12.087 -6.224 11.591 1.00 98.44 86 ARG A N 1
ATOM 618 C CA . ARG A 1 86 ? -12.444 -6.627 12.947 1.00 98.44 86 ARG A CA 1
ATOM 619 C C . ARG A 1 86 ? -12.802 -8.107 12.950 1.00 98.44 86 ARG A C 1
ATOM 621 O O . ARG A 1 86 ? -13.651 -8.534 12.170 1.00 98.44 86 ARG A O 1
ATOM 628 N N . LEU A 1 87 ? -12.178 -8.871 13.841 1.00 98.25 87 LEU A N 1
ATOM 629 C CA . LEU A 1 87 ? -12.637 -10.195 14.242 1.00 98.25 87 LEU A CA 1
ATOM 630 C C . LEU A 1 87 ? -13.396 -10.054 15.561 1.00 98.25 87 LEU A C 1
ATOM 632 O O . LEU A 1 87 ? -12.789 -9.834 16.610 1.00 98.25 87 LEU A O 1
ATOM 636 N N . ASP A 1 88 ? -14.715 -10.177 15.501 1.00 97.88 88 ASP A N 1
ATOM 637 C CA . ASP A 1 88 ? -15.599 -10.038 16.655 1.00 97.88 88 ASP A CA 1
ATOM 638 C C . ASP A 1 88 ? -16.587 -11.203 16.692 1.00 97.88 88 ASP A C 1
ATOM 640 O O . ASP A 1 88 ? -17.233 -11.512 15.693 1.00 97.88 88 ASP A O 1
ATOM 644 N N . GLN A 1 89 ? -16.652 -11.904 17.826 1.00 95.94 89 GLN A N 1
ATOM 645 C CA . GLN A 1 89 ? -17.545 -13.055 18.034 1.00 95.94 89 GLN A CA 1
ATOM 646 C C . GLN A 1 89 ? -17.502 -14.109 16.903 1.00 95.94 89 GLN A C 1
ATOM 648 O O . GLN A 1 89 ? -18.513 -14.709 16.544 1.00 95.94 89 GLN A O 1
ATOM 653 N N . GLY A 1 90 ? -16.316 -14.348 16.334 1.00 95.94 90 GLY A N 1
ATOM 654 C CA . GLY A 1 90 ? -16.114 -15.306 15.241 1.00 95.94 90 GLY A CA 1
ATOM 655 C C . GLY A 1 90 ? -16.481 -14.787 13.845 1.00 95.94 90 GLY A C 1
ATOM 656 O O . GLY A 1 90 ? -16.375 -15.543 12.881 1.00 95.94 90 GLY A O 1
ATOM 657 N N . ARG A 1 91 ? -16.871 -13.514 13.706 1.00 97.19 91 ARG A N 1
ATOM 658 C CA . ARG A 1 91 ? -17.123 -12.854 12.421 1.00 97.19 91 ARG A CA 1
ATOM 659 C C . ARG A 1 91 ? -15.949 -11.952 12.049 1.00 97.19 91 ARG A C 1
ATOM 661 O O . ARG A 1 91 ? -15.542 -11.105 12.838 1.00 97.19 91 ARG A O 1
ATOM 668 N N . PHE A 1 92 ? -15.419 -12.146 10.843 1.00 97.88 92 PHE A N 1
ATOM 669 C CA . PHE A 1 92 ? -14.376 -11.308 10.253 1.00 97.88 92 PHE A CA 1
ATOM 670 C C . PHE A 1 92 ? -15.018 -10.285 9.308 1.00 97.88 92 PHE A C 1
ATOM 672 O O . PHE A 1 92 ? -15.718 -10.665 8.368 1.00 97.88 92 PHE A O 1
ATOM 679 N N . GLU A 1 93 ? -14.826 -8.996 9.574 1.00 98.19 93 GLU A N 1
ATOM 680 C CA . GLU A 1 93 ? -15.490 -7.896 8.864 1.00 98.19 93 GLU A CA 1
ATOM 681 C C . GLU A 1 93 ? -14.478 -6.842 8.430 1.00 98.19 93 GLU A C 1
ATOM 683 O O . GLU A 1 93 ? -13.674 -6.406 9.249 1.00 98.19 93 GLU A O 1
ATOM 688 N N . MET A 1 94 ? -14.544 -6.382 7.176 1.00 97.88 94 MET A N 1
ATOM 689 C CA . MET A 1 94 ? -13.812 -5.184 6.756 1.00 97.88 94 MET A CA 1
ATOM 690 C C . MET A 1 94 ? -14.532 -3.946 7.300 1.00 97.88 94 MET A C 1
ATOM 692 O O . MET A 1 94 ? -15.689 -3.709 6.961 1.00 97.88 94 MET A O 1
ATOM 696 N N . ILE A 1 95 ? -13.844 -3.165 8.128 1.00 98.50 95 ILE A N 1
ATOM 697 C CA . ILE A 1 95 ? -14.384 -1.976 8.811 1.00 98.50 95 ILE A CA 1
ATOM 698 C C . ILE A 1 95 ? -13.804 -0.665 8.270 1.00 98.50 95 ILE A C 1
ATOM 700 O O . ILE A 1 95 ? -14.259 0.417 8.634 1.00 98.50 95 ILE A O 1
ATOM 704 N N . GLY A 1 96 ? -12.793 -0.742 7.401 1.00 98.25 96 GLY A N 1
ATOM 705 C CA . GLY A 1 96 ? -12.177 0.443 6.825 1.00 98.25 96 GLY A CA 1
ATOM 706 C C . GLY A 1 96 ? -11.329 0.158 5.600 1.00 98.25 96 GLY A C 1
ATOM 707 O O . GLY A 1 96 ? 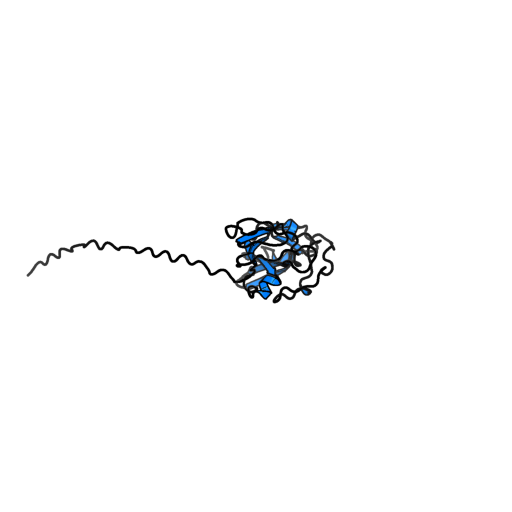-10.814 -0.942 5.409 1.00 98.25 96 GLY A O 1
ATOM 708 N N . GLN A 1 97 ? -11.175 1.189 4.776 1.00 97.81 97 GLN A N 1
ATOM 709 C CA . GLN A 1 97 ? -10.301 1.187 3.607 1.00 97.81 97 GLN A CA 1
ATOM 710 C C . GLN A 1 97 ? -9.725 2.584 3.360 1.00 97.81 97 GLN A C 1
ATOM 712 O O . GLN A 1 97 ? -10.361 3.588 3.690 1.00 97.81 97 GLN A O 1
ATOM 717 N N . SER A 1 98 ? -8.537 2.650 2.763 1.00 98.06 98 SER A N 1
ATOM 718 C CA . SER A 1 98 ? -7.948 3.889 2.250 1.00 98.06 98 SER A CA 1
ATOM 719 C C . SER A 1 98 ? -8.152 4.037 0.741 1.00 98.06 98 SER A C 1
ATOM 721 O O . SER A 1 98 ? -8.534 3.101 0.043 1.00 98.06 98 SER A O 1
ATOM 723 N N . TRP A 1 99 ? -7.836 5.210 0.200 1.00 98.44 99 TRP A N 1
ATOM 724 C CA . TRP A 1 99 ? -7.430 5.330 -1.202 1.00 98.44 99 TRP A CA 1
ATOM 725 C C . TRP A 1 99 ? -6.049 4.686 -1.399 1.00 98.44 99 TRP A C 1
ATOM 727 O O . TRP A 1 99 ? -5.363 4.356 -0.430 1.00 98.44 99 TRP A O 1
ATOM 737 N N . LEU A 1 100 ? -5.642 4.483 -2.647 1.00 98.44 100 LEU A N 1
ATOM 738 C CA . LEU A 1 100 ? -4.400 3.794 -2.971 1.00 98.44 100 LEU A CA 1
ATOM 739 C C . LEU A 1 100 ? -3.218 4.756 -2.978 1.00 98.44 100 LEU A C 1
ATOM 741 O O . LEU A 1 100 ? -3.268 5.793 -3.637 1.00 98.44 100 LEU A O 1
ATOM 745 N N . LYS A 1 101 ? -2.132 4.406 -2.294 1.00 98.19 101 LYS A N 1
ATOM 746 C CA . LYS A 1 101 ? -0.882 5.164 -2.358 1.00 98.19 101 LYS A CA 1
ATOM 747 C C . LYS A 1 101 ? -0.133 4.836 -3.639 1.00 98.19 101 LYS A C 1
ATOM 749 O O . LYS A 1 101 ? 0.156 3.675 -3.890 1.00 98.19 101 LYS A O 1
ATOM 754 N N . HIS A 1 102 ? 0.265 5.856 -4.392 1.00 98.25 102 HIS A N 1
ATOM 755 C CA . HIS A 1 102 ? 1.100 5.711 -5.587 1.00 98.25 102 HIS A CA 1
ATOM 756 C C . HIS A 1 102 ? 2.601 5.646 -5.257 1.00 98.25 102 HIS A C 1
ATOM 758 O O . HIS A 1 102 ? 3.140 6.483 -4.524 1.00 98.25 102 HIS A O 1
ATOM 764 N N . GLY A 1 103 ? 3.294 4.625 -5.769 1.00 97.50 103 GLY A N 1
ATOM 765 C CA . GLY A 1 103 ? 4.758 4.530 -5.818 1.00 97.50 103 GLY A CA 1
ATOM 766 C C . GLY A 1 103 ? 5.418 5.793 -6.386 1.00 97.50 103 GLY A C 1
ATOM 767 O O . GLY A 1 103 ? 4.883 6.427 -7.290 1.00 97.50 103 GLY A O 1
ATOM 768 N N . PHE A 1 104 ? 6.578 6.183 -5.850 1.00 95.81 104 PHE A N 1
ATOM 769 C CA . PHE A 1 104 ? 7.332 7.321 -6.405 1.00 95.81 104 PHE A CA 1
ATOM 770 C C . PHE A 1 104 ? 8.852 7.168 -6.310 1.00 95.81 104 PHE A C 1
ATOM 772 O O . PHE A 1 104 ? 9.564 7.690 -7.159 1.00 95.81 104 PHE A O 1
ATOM 779 N N . VAL A 1 105 ? 9.361 6.468 -5.299 1.00 96.62 105 VAL A N 1
ATOM 780 C CA . VAL A 1 105 ? 10.780 6.112 -5.199 1.00 96.62 105 VAL A CA 1
ATOM 781 C C . VAL A 1 105 ? 10.907 4.801 -4.444 1.00 96.62 105 VAL A C 1
ATOM 783 O O . VAL A 1 105 ? 10.300 4.674 -3.387 1.00 96.62 105 VAL A O 1
ATOM 786 N N . ALA A 1 106 ? 11.653 3.844 -4.977 1.00 97.06 106 ALA A N 1
ATOM 787 C CA . ALA A 1 106 ? 12.027 2.649 -4.237 1.00 97.06 106 ALA A CA 1
ATOM 788 C C . ALA A 1 106 ? 13.357 2.885 -3.513 1.00 97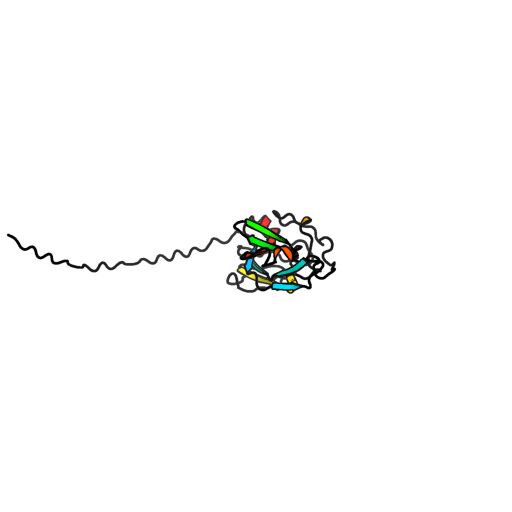.06 106 ALA A C 1
ATOM 790 O O . ALA A 1 106 ? 14.370 3.230 -4.124 1.00 97.06 106 ALA A O 1
ATOM 791 N N . LEU A 1 107 ? 13.361 2.707 -2.202 1.00 96.19 107 LEU A N 1
ATOM 792 C CA . LEU A 1 107 ? 14.578 2.503 -1.435 1.00 96.19 107 LEU A CA 1
ATOM 793 C C . LEU A 1 107 ? 15.061 1.052 -1.600 1.00 96.19 107 LEU A C 1
ATOM 795 O O . LEU A 1 107 ? 14.409 0.218 -2.228 1.00 96.19 107 LEU A O 1
ATOM 799 N N . ALA A 1 108 ? 16.252 0.766 -1.081 1.00 94.50 108 ALA A N 1
ATOM 800 C CA . ALA A 1 108 ? 16.947 -0.491 -1.327 1.00 94.50 108 ALA A CA 1
ATOM 801 C C . ALA A 1 108 ? 17.540 -1.079 -0.043 1.00 94.50 108 ALA A C 1
ATOM 803 O O . ALA A 1 108 ? 18.756 -1.224 0.104 1.00 94.50 108 ALA A O 1
ATOM 804 N N . ASP A 1 109 ? 16.653 -1.425 0.881 1.00 96.81 109 ASP A N 1
ATOM 805 C CA . ASP A 1 109 ? 17.002 -2.118 2.115 1.00 96.81 109 ASP A CA 1
ATOM 806 C C . ASP A 1 109 ? 17.083 -3.641 1.884 1.00 96.81 109 ASP A C 1
ATOM 808 O O . ASP A 1 109 ? 16.886 -4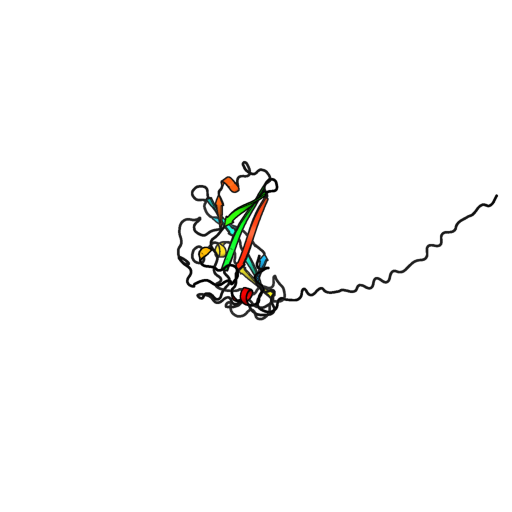.142 0.776 1.00 96.81 109 ASP A O 1
ATOM 812 N N . SER A 1 110 ? 17.425 -4.401 2.928 1.00 96.56 110 SER A N 1
ATOM 813 C CA . SER A 1 110 ? 17.690 -5.850 2.855 1.00 96.56 110 SER A CA 1
ATOM 814 C C . SER A 1 110 ? 16.790 -6.686 3.775 1.00 96.56 110 SER A C 1
ATOM 816 O O . SER A 1 110 ? 17.224 -7.719 4.283 1.00 96.56 110 SER A O 1
ATOM 818 N N . LEU A 1 111 ? 15.542 -6.259 4.018 1.00 96.88 111 LEU A N 1
ATOM 819 C CA . LEU A 1 111 ? 14.597 -7.024 4.850 1.00 96.88 111 LEU A CA 1
ATOM 820 C C . LEU A 1 111 ? 14.342 -8.430 4.275 1.00 96.88 111 LEU A C 1
ATOM 822 O O . LEU A 1 111 ? 14.217 -9.395 5.024 1.00 96.88 111 LEU A O 1
ATOM 826 N N . CYS A 1 112 ? 14.285 -8.541 2.948 1.00 93.94 112 CYS A N 1
ATOM 827 C CA . CYS A 1 112 ? 13.828 -9.738 2.232 1.00 93.94 112 CYS A CA 1
ATOM 828 C C . CYS A 1 112 ? 14.979 -10.663 1.810 1.00 93.94 112 CYS A C 1
ATOM 830 O O . CYS A 1 112 ? 14.752 -11.759 1.304 1.00 93.94 112 CYS A O 1
ATOM 832 N N . GLY A 1 113 ? 16.223 -10.222 2.002 1.00 95.00 113 GLY A N 1
ATOM 833 C CA . GLY A 1 113 ? 17.426 -10.937 1.605 1.00 95.00 113 GLY A CA 1
ATOM 834 C C . GLY A 1 113 ? 18.538 -9.984 1.183 1.00 95.00 113 GLY A C 1
ATOM 835 O O . GLY A 1 113 ? 18.471 -8.774 1.390 1.00 95.00 113 GLY A O 1
ATOM 836 N N . THR A 1 114 ? 19.593 -10.534 0.584 1.00 96.12 114 THR A N 1
ATOM 837 C CA . THR A 1 114 ? 20.664 -9.716 0.006 1.00 96.12 114 THR A CA 1
ATOM 838 C C . THR A 1 114 ? 20.136 -8.989 -1.223 1.00 96.12 114 THR A C 1
ATOM 840 O O . THR A 1 114 ? 19.965 -9.617 -2.267 1.00 96.12 114 THR A O 1
ATOM 843 N N . CYS A 1 115 ? 19.908 -7.683 -1.088 1.00 97.00 115 CYS A N 1
ATOM 844 C CA . CYS A 1 115 ? 19.455 -6.809 -2.164 1.00 97.00 115 CYS A CA 1
ATOM 845 C C . CYS A 1 115 ? 20.421 -6.827 -3.363 1.00 97.00 115 CYS A C 1
ATOM 847 O O . CYS A 1 115 ? 21.639 -6.692 -3.211 1.00 97.00 115 CYS A O 1
ATOM 849 N N . GLN A 1 116 ? 19.869 -6.997 -4.564 1.00 96.25 116 GLN A N 1
ATOM 850 C CA . GLN A 1 116 ? 20.588 -7.063 -5.834 1.00 96.25 116 GLN A CA 1
ATOM 851 C C . GLN A 1 116 ? 20.004 -6.057 -6.821 1.00 96.25 116 GLN A C 1
ATOM 853 O O . GLN A 1 116 ? 18.790 -5.968 -6.969 1.00 96.25 116 GLN A O 1
ATOM 858 N N . ASN A 1 117 ? 20.866 -5.348 -7.557 1.00 91.00 117 ASN A N 1
ATOM 859 C CA . ASN A 1 117 ? 20.454 -4.288 -8.488 1.00 91.00 117 ASN A CA 1
ATOM 860 C C . ASN A 1 117 ? 19.499 -3.264 -7.838 1.00 91.00 117 ASN A C 1
ATOM 862 O O . ASN A 1 117 ? 18.375 -3.108 -8.300 1.00 91.00 117 ASN A O 1
ATOM 866 N N . PRO A 1 118 ? 19.932 -2.529 -6.799 1.00 87.25 118 PRO A N 1
ATOM 867 C CA . PRO A 1 118 ? 19.084 -1.549 -6.110 1.00 87.25 118 PRO A CA 1
ATOM 868 C C . PRO A 1 118 ? 18.585 -0.401 -7.012 1.00 87.25 118 PRO A C 1
ATOM 870 O O . PRO A 1 118 ? 17.642 0.299 -6.660 1.00 87.25 118 PRO A O 1
ATOM 873 N N . GLY A 1 119 ? 19.203 -0.193 -8.182 1.00 84.69 119 GLY A N 1
ATOM 874 C CA . GLY A 1 119 ? 18.839 0.885 -9.099 1.00 84.69 119 GLY A CA 1
ATOM 875 C C . GLY A 1 119 ? 19.076 2.276 -8.499 1.00 84.69 119 GLY A C 1
ATOM 876 O O . GLY A 1 119 ? 19.952 2.464 -7.657 1.00 84.69 119 GLY A O 1
ATOM 877 N N . THR A 1 120 ? 18.307 3.263 -8.967 1.00 88.25 120 THR A N 1
ATOM 878 C CA . THR A 1 120 ? 18.345 4.663 -8.493 1.00 88.25 120 THR A CA 1
ATOM 879 C C . THR A 1 120 ? 16.966 5.156 -8.040 1.00 88.25 120 THR A C 1
ATOM 881 O O . THR A 1 120 ? 16.661 6.342 -8.146 1.00 88.25 120 THR A O 1
ATOM 884 N N . GLY A 1 121 ? 16.102 4.238 -7.600 1.00 94.62 121 GLY A N 1
ATOM 885 C CA . GLY A 1 121 ? 14.754 4.527 -7.104 1.00 94.62 121 GLY A CA 1
ATOM 886 C C . GLY A 1 121 ? 13.614 4.417 -8.114 1.00 94.62 121 GLY A C 1
ATOM 887 O O . GLY A 1 121 ? 12.459 4.469 -7.710 1.00 94.62 121 GLY A O 1
ATOM 888 N N . SER A 1 122 ? 13.907 4.208 -9.400 1.00 97.19 122 SER A N 1
ATOM 889 C CA . SER A 1 122 ? 12.901 3.923 -10.438 1.00 97.19 122 SER A CA 1
ATOM 890 C C . SER A 1 122 ? 12.589 2.430 -10.603 1.00 97.19 122 SER A C 1
ATOM 892 O O . SER A 1 122 ? 11.881 2.051 -11.533 1.00 97.19 122 SER A O 1
ATOM 894 N N . LEU A 1 123 ? 13.163 1.582 -9.749 1.00 97.31 123 LEU A N 1
ATOM 895 C CA . LEU A 1 123 ? 12.940 0.142 -9.695 1.00 97.31 123 LEU A CA 1
ATOM 896 C C . LEU A 1 123 ? 13.201 -0.367 -8.276 1.00 97.31 123 LEU A C 1
ATOM 898 O O . LEU A 1 123 ? 13.988 0.246 -7.555 1.00 97.31 123 LEU A O 1
ATOM 902 N N . LEU A 1 124 ? 12.600 -1.499 -7.917 1.00 98.12 124 LEU A N 1
ATOM 903 C CA . LEU A 1 124 ? 12.953 -2.284 -6.738 1.00 98.12 124 LEU A CA 1
ATOM 904 C C . LEU A 1 124 ? 13.718 -3.538 -7.179 1.00 98.12 124 LEU A C 1
ATOM 906 O O . LEU A 1 124 ? 13.188 -4.409 -7.875 1.00 98.12 124 LEU A O 1
ATOM 910 N N . GLY A 1 125 ? 14.990 -3.611 -6.791 1.00 97.81 125 GLY A N 1
ATOM 911 C CA . GLY A 1 125 ? 15.883 -4.713 -7.138 1.00 97.81 125 GLY A CA 1
ATOM 912 C C . GLY A 1 125 ? 15.488 -6.049 -6.507 1.00 97.81 125 GLY A C 1
ATOM 913 O O . GLY A 1 125 ? 14.700 -6.104 -5.568 1.00 97.81 125 GLY A O 1
ATOM 914 N N . VAL A 1 126 ? 16.063 -7.141 -7.007 1.00 97.31 126 VAL A N 1
ATOM 915 C CA . VAL A 1 126 ? 15.778 -8.498 -6.521 1.00 97.31 126 VAL A CA 1
ATOM 916 C C . VAL A 1 126 ? 16.220 -8.648 -5.062 1.00 97.31 126 VAL A C 1
ATOM 918 O O . VAL A 1 126 ? 17.343 -8.284 -4.710 1.00 97.31 126 VAL A O 1
ATOM 921 N N . ASN A 1 127 ? 15.346 -9.199 -4.217 1.00 96.75 127 ASN A N 1
ATOM 922 C CA . ASN A 1 127 ? 15.479 -9.317 -2.758 1.00 96.75 127 ASN A CA 1
ATOM 923 C C . ASN A 1 127 ? 15.635 -7.985 -2.004 1.00 96.75 127 ASN A C 1
ATOM 925 O O . ASN A 1 127 ? 15.882 -7.996 -0.796 1.00 96.75 127 ASN A O 1
ATOM 929 N N . CYS A 1 128 ? 15.517 -6.844 -2.686 1.00 98.12 128 CYS A N 1
ATOM 930 C CA . CYS A 1 128 ? 15.522 -5.542 -2.036 1.00 98.12 128 CYS A CA 1
ATOM 931 C C . CYS A 1 128 ? 14.168 -5.282 -1.373 1.00 98.12 128 CYS A C 1
ATOM 933 O O . CYS A 1 128 ? 13.132 -5.791 -1.817 1.00 98.12 128 CYS A O 1
ATOM 935 N N . SER A 1 129 ? 14.187 -4.452 -0.334 1.00 98.19 129 SER A N 1
ATOM 936 C CA . SER A 1 129 ? 12.983 -3.940 0.313 1.00 98.19 129 SER A CA 1
ATOM 937 C C . SER A 1 129 ? 12.871 -2.428 0.236 1.00 98.19 129 SER A C 1
ATOM 939 O O . SER A 1 129 ? 13.855 -1.733 0.482 1.00 98.19 129 SER A O 1
ATOM 941 N N . ASP A 1 130 ? 11.662 -1.928 -0.005 1.00 97.88 130 ASP A N 1
ATOM 942 C CA . ASP A 1 130 ? 11.351 -0.495 0.014 1.00 97.88 130 ASP A CA 1
ATOM 943 C C . ASP A 1 130 ? 10.385 -0.167 1.165 1.00 97.88 130 ASP A C 1
ATOM 945 O O . ASP A 1 130 ? 9.223 -0.596 1.116 1.00 97.88 130 ASP A O 1
ATOM 949 N N . PRO A 1 131 ? 10.840 0.547 2.218 1.00 97.50 131 PRO A N 1
ATOM 950 C CA . PRO A 1 131 ? 9.970 1.084 3.254 1.00 97.50 131 PRO A CA 1
ATOM 951 C C . PRO A 1 131 ? 9.344 2.437 2.878 1.00 97.50 131 PRO A C 1
ATOM 953 O O . PRO A 1 131 ? 10.030 3.415 2.587 1.00 97.50 131 PRO A O 1
ATOM 956 N N . TYR A 1 132 ? 8.032 2.534 3.073 1.00 98.12 132 TYR A N 1
ATOM 957 C CA . TYR A 1 132 ? 7.321 3.789 3.283 1.00 98.12 132 TYR A CA 1
ATOM 958 C C . TYR A 1 132 ? 6.820 3.871 4.717 1.00 98.12 132 TYR A C 1
ATOM 960 O O . TYR A 1 132 ? 6.183 2.945 5.222 1.00 98.12 132 TYR A O 1
ATOM 968 N N . ASP A 1 133 ? 7.071 5.001 5.373 1.00 98.06 133 ASP A N 1
ATOM 969 C CA . ASP A 1 133 ? 6.480 5.258 6.679 1.00 98.06 133 ASP A CA 1
ATOM 970 C C . ASP A 1 133 ? 4.966 5.526 6.580 1.00 98.06 133 ASP A C 1
ATOM 972 O O . ASP A 1 133 ? 4.406 5.823 5.518 1.00 98.06 133 ASP A O 1
ATOM 976 N N . ALA A 1 134 ? 4.291 5.435 7.726 1.00 98.38 134 ALA A N 1
ATOM 977 C CA . ALA A 1 134 ? 2.850 5.627 7.809 1.00 98.38 134 ALA A CA 1
ATOM 978 C C . ALA A 1 134 ? 2.392 7.029 7.363 1.00 98.38 134 ALA A C 1
ATOM 980 O O . ALA A 1 134 ? 1.310 7.173 6.799 1.00 98.38 134 ALA A O 1
ATOM 981 N N . SER A 1 135 ? 3.199 8.071 7.580 1.00 97.50 135 SER A N 1
ATOM 982 C CA . SER A 1 135 ? 2.825 9.442 7.212 1.00 97.50 135 SER A CA 1
ATOM 983 C C . SER A 1 135 ? 2.900 9.670 5.703 1.00 97.50 135 SER A C 1
ATOM 985 O O . SER A 1 135 ? 2.013 10.320 5.146 1.00 97.50 135 SER A O 1
ATOM 987 N N . LEU A 1 136 ? 3.909 9.100 5.038 1.00 97.06 136 LEU A N 1
ATOM 988 C CA . LEU A 1 136 ? 4.026 9.057 3.581 1.00 97.06 136 LEU A CA 1
ATOM 989 C C . LEU A 1 136 ? 2.846 8.299 2.973 1.00 97.06 136 LEU A C 1
ATOM 991 O O . LEU A 1 136 ? 2.195 8.810 2.060 1.00 97.06 136 LEU A O 1
ATOM 995 N N . ASN A 1 137 ? 2.510 7.137 3.534 1.00 98.31 137 ASN A N 1
ATOM 996 C CA . ASN A 1 137 ? 1.372 6.334 3.089 1.00 98.31 137 ASN A CA 1
ATOM 997 C C . ASN A 1 137 ? 0.006 6.984 3.351 1.00 98.31 137 ASN A C 1
ATOM 999 O O . ASN A 1 137 ? -0.967 6.655 2.678 1.00 98.31 137 ASN A O 1
ATOM 1003 N N . GLY A 1 138 ? -0.083 7.925 4.292 1.00 97.75 138 GLY A N 1
ATOM 1004 C CA . GLY A 1 138 ? -1.275 8.735 4.551 1.00 97.75 138 GLY A CA 1
ATOM 1005 C C . GLY A 1 138 ? -1.256 10.125 3.901 1.00 97.75 138 GLY A C 1
ATOM 1006 O O . GLY A 1 138 ? -2.116 10.960 4.214 1.00 97.75 138 GLY A O 1
ATOM 1007 N N . SER A 1 139 ? -0.282 10.429 3.039 1.00 97.62 139 SER A N 1
ATOM 1008 C CA . SER A 1 139 ? -0.155 11.743 2.398 1.00 97.62 139 SER A CA 1
ATOM 1009 C C . SER A 1 139 ? -1.154 11.907 1.251 1.00 97.62 139 SER A C 1
ATOM 1011 O O . SER A 1 139 ? -1.011 11.304 0.193 1.00 97.62 139 SER A O 1
ATOM 1013 N N . GLN A 1 140 ? -2.155 12.773 1.429 1.00 97.88 140 GLN A N 1
ATOM 1014 C CA . GLN A 1 140 ? -3.304 12.897 0.516 1.00 97.88 140 GLN A CA 1
ATOM 1015 C C . GLN A 1 140 ? -2.946 13.233 -0.939 1.00 97.88 140 GLN A C 1
ATOM 1017 O O . GLN A 1 140 ? -3.697 12.853 -1.839 1.00 97.88 140 GLN A O 1
ATOM 1022 N N . ASN A 1 141 ? -1.804 13.889 -1.168 1.00 95.94 141 ASN A N 1
ATOM 1023 C CA . ASN A 1 141 ? -1.331 14.278 -2.501 1.00 95.94 141 ASN A CA 1
ATOM 1024 C C . ASN A 1 141 ? -0.758 13.103 -3.318 1.00 95.94 141 ASN A C 1
ATOM 1026 O O . ASN A 1 141 ? -0.471 13.268 -4.497 1.00 95.94 141 ASN A O 1
ATOM 1030 N N . GLY A 1 142 ? -0.550 11.938 -2.699 1.00 95.50 142 GLY A N 1
ATOM 1031 C CA . GLY A 1 142 ? -0.102 10.712 -3.368 1.00 95.50 142 GLY A CA 1
ATOM 1032 C C . GLY A 1 142 ? -1.159 9.609 -3.375 1.00 95.50 142 GLY A C 1
ATOM 1033 O O . GLY A 1 142 ? -0.836 8.466 -3.692 1.00 95.50 142 GLY A O 1
ATOM 1034 N N . LEU A 1 143 ? -2.397 9.929 -2.983 1.00 98.19 143 LEU A N 1
ATOM 1035 C CA . LEU A 1 143 ? -3.483 8.963 -2.850 1.00 98.19 143 LEU A CA 1
ATOM 1036 C C . LEU A 1 143 ? -4.456 9.072 -4.034 1.00 98.19 143 LEU A C 1
ATOM 1038 O O . LEU A 1 143 ? -5.075 10.122 -4.234 1.00 98.19 143 LEU A O 1
ATOM 1042 N N . GLY A 1 144 ? -4.602 7.986 -4.793 1.00 98.00 144 GLY A N 1
ATOM 1043 C CA . GLY A 1 144 ? -5.495 7.839 -5.947 1.00 98.00 144 GLY A CA 1
ATOM 1044 C C . GLY A 1 144 ? -6.686 6.913 -5.656 1.00 98.00 144 GLY A C 1
ATOM 1045 O O . GLY A 1 144 ? -6.629 6.087 -4.742 1.00 98.00 144 GLY A O 1
ATOM 1046 N N . PRO A 1 145 ? -7.814 7.062 -6.363 1.00 97.38 145 PRO A N 1
ATOM 1047 C CA . PRO A 1 145 ? -9.017 6.299 -6.071 1.00 97.38 145 PRO A CA 1
ATOM 1048 C C . PRO A 1 145 ? -8.888 4.834 -6.507 1.00 97.38 145 PRO A C 1
ATOM 1050 O O . PRO A 1 145 ? -8.340 4.518 -7.557 1.00 97.38 145 PRO A O 1
ATOM 1053 N N . LYS A 1 146 ? -9.483 3.927 -5.725 1.00 96.62 146 LYS A N 1
ATOM 1054 C CA . LYS A 1 146 ? -9.474 2.482 -6.011 1.00 96.62 146 LYS A CA 1
ATOM 1055 C C . LYS A 1 146 ? -10.170 2.100 -7.320 1.00 96.62 146 LYS A C 1
ATOM 1057 O O . LYS A 1 146 ? -9.765 1.136 -7.952 1.00 96.62 146 LYS A O 1
ATOM 1062 N N . PHE A 1 147 ? -11.208 2.837 -7.726 1.00 97.19 147 PHE A N 1
ATOM 1063 C CA . PHE A 1 147 ? -12.040 2.469 -8.880 1.00 97.19 147 PHE A CA 1
ATOM 1064 C C . PHE A 1 147 ? -11.322 2.586 -10.235 1.00 97.19 147 PHE A C 1
ATOM 1066 O O . PHE A 1 147 ? -11.847 2.103 -11.232 1.00 97.19 147 PHE A O 1
ATOM 1073 N N . GLU A 1 148 ? -10.161 3.246 -10.290 1.00 97.50 148 GLU A N 1
ATOM 1074 C CA . GLU A 1 148 ? -9.378 3.416 -11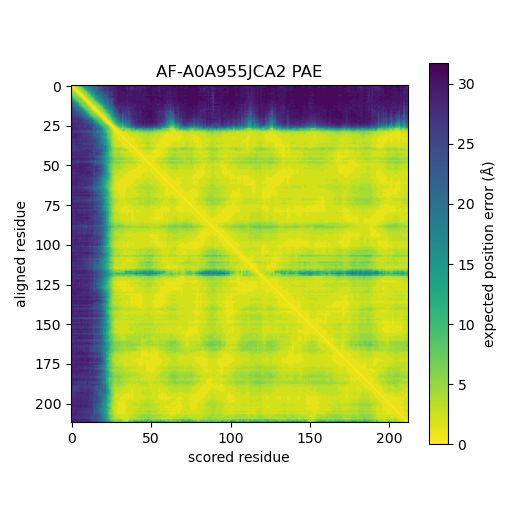.522 1.00 97.50 148 GLU A CA 1
ATOM 1075 C C . GLU A 1 148 ? -8.374 2.283 -11.761 1.00 97.50 148 GLU A C 1
ATOM 1077 O O . GLU A 1 148 ? -7.741 2.250 -12.816 1.00 97.50 148 GLU A O 1
ATOM 1082 N N . VAL A 1 149 ? -8.209 1.377 -10.793 1.00 98.25 149 VAL A N 1
ATOM 1083 C CA . VAL A 1 149 ? -7.205 0.314 -10.837 1.00 98.25 149 VAL A CA 1
ATOM 1084 C C . VAL A 1 149 ? -7.873 -1.021 -11.121 1.00 98.25 149 VAL A C 1
ATOM 1086 O O . VAL A 1 149 ? -8.725 -1.476 -10.357 1.00 98.25 149 VAL A O 1
ATOM 1089 N N . ASP A 1 150 ? -7.444 -1.679 -12.195 1.00 97.94 150 ASP A N 1
ATOM 1090 C CA . ASP A 1 150 ? -7.717 -3.098 -12.384 1.00 97.94 150 ASP A CA 1
ATOM 1091 C C . ASP A 1 150 ? -6.863 -3.888 -11.385 1.00 97.94 150 ASP A C 1
ATOM 1093 O O . ASP A 1 150 ? -5.637 -3.941 -11.495 1.00 97.94 150 ASP A O 1
ATOM 1097 N N . ALA A 1 151 ? -7.510 -4.468 -10.375 1.00 95.12 151 ALA A N 1
ATOM 1098 C CA . ALA A 1 151 ? -6.821 -5.166 -9.294 1.00 95.12 151 ALA A CA 1
ATOM 1099 C C . ALA A 1 151 ? -6.130 -6.465 -9.744 1.00 95.12 151 ALA A C 1
ATOM 1101 O O . ALA A 1 151 ? -5.250 -6.944 -9.038 1.00 95.12 151 ALA A O 1
ATOM 1102 N N . PHE A 1 152 ? -6.518 -7.037 -10.889 1.00 96.81 152 PHE A N 1
ATOM 1103 C CA . PHE A 1 152 ? -5.927 -8.267 -11.409 1.00 96.81 152 PHE A CA 1
ATOM 1104 C C . PHE A 1 152 ? -4.726 -7.973 -12.308 1.00 96.81 152 PHE A C 1
ATOM 1106 O O . PHE A 1 152 ? -3.699 -8.633 -12.206 1.00 96.81 152 PHE A O 1
ATOM 1113 N N . THR A 1 153 ? -4.834 -6.970 -13.184 1.00 98.06 153 THR A N 1
ATOM 1114 C CA . THR A 1 153 ? -3.759 -6.639 -14.133 1.00 98.06 153 THR A CA 1
ATOM 1115 C C . THR A 1 153 ? -2.818 -5.545 -13.635 1.00 98.06 153 THR A C 1
ATOM 1117 O O . THR A 1 153 ? -1.812 -5.270 -14.285 1.00 98.06 153 THR A O 1
ATOM 1120 N N . GLY A 1 154 ? -3.179 -4.837 -12.564 1.00 97.31 154 GLY A N 1
ATOM 1121 C CA . GLY A 1 154 ? -2.465 -3.666 -12.056 1.00 97.31 154 GLY A CA 1
ATOM 1122 C C . GLY A 1 154 ? -2.420 -2.477 -13.014 1.00 97.31 154 GLY A C 1
ATOM 1123 O O . GLY A 1 154 ? -1.568 -1.602 -12.874 1.00 97.31 154 GLY A O 1
ATOM 1124 N N . ILE A 1 155 ? -3.321 -2.434 -13.999 1.00 98.31 155 ILE A N 1
ATOM 1125 C CA . ILE A 1 155 ? -3.393 -1.340 -14.972 1.00 98.31 155 ILE A CA 1
ATOM 1126 C C . ILE A 1 155 ? -4.256 -0.221 -14.397 1.00 98.31 155 ILE A C 1
ATOM 1128 O O . ILE A 1 155 ? -5.351 -0.462 -13.892 1.00 98.31 155 ILE A O 1
ATOM 1132 N N . TYR A 1 156 ? -3.771 1.011 -14.522 1.00 98.25 156 TYR A N 1
ATOM 1133 C CA . TYR A 1 156 ? -4.490 2.215 -14.125 1.00 98.25 156 TYR A CA 1
ATOM 1134 C C . TYR A 1 156 ? -4.061 3.425 -14.978 1.00 98.25 156 TYR A C 1
ATOM 1136 O O . TYR A 1 156 ? -2.966 3.419 -15.567 1.00 98.25 156 TYR A O 1
ATOM 1144 N N . PRO A 1 157 ? -4.910 4.465 -15.093 1.00 97.75 157 PRO A N 1
ATOM 1145 C CA . PRO A 1 157 ? -4.552 5.719 -15.741 1.00 97.75 157 PRO A CA 1
ATOM 1146 C C . PRO A 1 157 ? -3.598 6.539 -14.866 1.00 97.75 157 PRO A C 1
ATOM 1148 O O 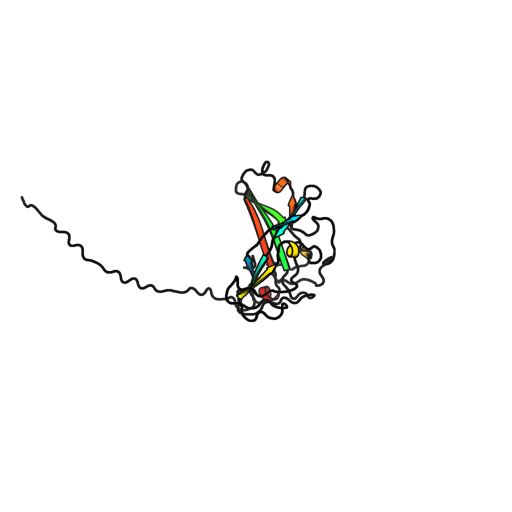. PRO A 1 157 ? -3.717 6.571 -13.644 1.00 97.75 157 PRO A O 1
ATOM 1151 N N . PHE A 1 158 ? -2.680 7.268 -15.499 1.00 97.12 158 PHE A N 1
ATOM 1152 C CA . PHE A 1 158 ? -1.864 8.270 -14.818 1.00 97.12 158 PHE A CA 1
ATOM 1153 C C . PHE A 1 158 ? -1.923 9.613 -15.569 1.00 97.12 158 PHE A C 1
ATOM 1155 O O . PHE A 1 158 ? -1.782 9.612 -16.794 1.00 97.12 158 PHE A O 1
ATOM 1162 N N . PRO A 1 159 ? -2.086 10.755 -14.872 1.00 96.56 159 PRO A N 1
ATOM 1163 C CA . PRO A 1 159 ? -2.288 10.880 -13.425 1.00 96.56 159 PRO A CA 1
ATOM 1164 C C . PRO A 1 159 ? -3.654 10.336 -12.979 1.00 96.56 159 PRO A C 1
ATOM 1166 O O . PRO A 1 159 ? -4.634 10.452 -13.711 1.00 96.56 159 PRO A O 1
ATOM 1169 N N . ALA A 1 160 ? -3.709 9.765 -11.773 1.00 96.75 160 ALA A N 1
ATOM 1170 C CA . 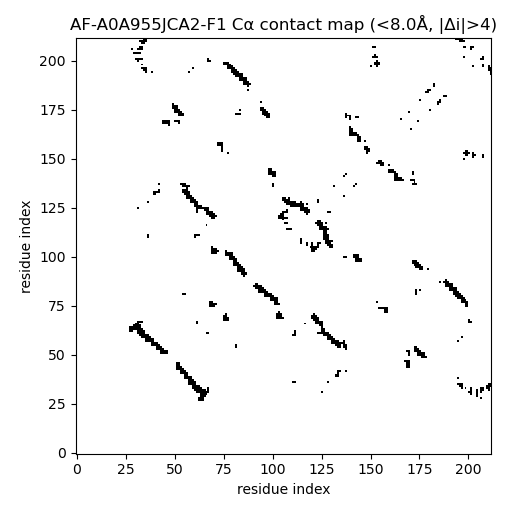ALA A 1 160 ? -4.962 9.309 -11.176 1.00 96.75 160 ALA A CA 1
ATOM 1171 C C . ALA A 1 160 ? -5.883 10.499 -10.855 1.00 96.75 160 ALA A C 1
ATOM 1173 O O . ALA A 1 160 ? -5.418 11.612 -10.562 1.00 96.75 160 ALA A O 1
ATOM 1174 N N . THR A 1 161 ? -7.195 10.271 -10.865 1.00 97.06 161 THR A N 1
ATOM 1175 C CA . THR A 1 161 ? -8.177 11.312 -10.557 1.00 97.06 161 THR A CA 1
ATOM 1176 C C . THR A 1 161 ? -7.921 11.889 -9.166 1.00 97.06 161 THR A C 1
ATOM 1178 O O . THR A 1 161 ? -7.831 11.175 -8.168 1.00 97.06 161 THR A O 1
ATOM 1181 N N . ASN A 1 162 ? -7.827 13.219 -9.087 1.00 94.88 162 ASN A N 1
ATOM 1182 C CA . ASN A 1 162 ? -7.574 13.961 -7.853 1.00 94.88 162 ASN A CA 1
ATOM 1183 C C . ASN A 1 162 ? -6.261 13.602 -7.134 1.00 94.88 162 ASN A C 1
ATOM 1185 O O . ASN A 1 162 ? -6.162 13.922 -5.955 1.00 94.88 162 ASN A O 1
ATOM 1189 N N . LEU A 1 163 ? -5.259 12.975 -7.772 1.00 93.38 163 LEU A N 1
ATOM 1190 C CA . LEU A 1 163 ? -4.024 12.514 -7.108 1.00 93.38 163 LEU A CA 1
ATOM 1191 C C . LEU A 1 163 ? -3.420 13.576 -6.165 1.00 93.38 163 LEU A C 1
ATOM 1193 O O . LEU A 1 163 ? -3.247 13.312 -4.982 1.00 93.38 163 LEU A O 1
ATOM 1197 N N . ASN A 1 164 ? -3.275 14.815 -6.644 1.00 93.06 164 ASN A N 1
ATOM 1198 C CA . ASN A 1 164 ? -2.678 15.942 -5.909 1.00 93.06 164 ASN A CA 1
ATOM 1199 C C . ASN A 1 164 ? -3.671 16.778 -5.075 1.00 93.06 164 ASN A C 1
ATOM 1201 O O . ASN A 1 164 ? -3.350 17.890 -4.656 1.00 93.06 164 ASN A O 1
ATOM 1205 N N . SER A 1 165 ? -4.895 16.293 -4.875 1.00 95.56 165 SER A N 1
ATOM 1206 C CA . SER A 1 165 ? -5.910 16.979 -4.072 1.00 95.56 165 SER A CA 1
ATOM 1207 C C . SER A 1 165 ? -5.826 16.576 -2.601 1.00 95.56 165 SER A C 1
ATOM 1209 O O . SER A 1 165 ? -5.655 15.398 -2.276 1.00 95.56 165 SER A O 1
ATOM 1211 N N . SER A 1 166 ? -6.055 17.549 -1.719 1.00 97.06 166 SER A N 1
ATOM 1212 C CA . SER A 1 166 ? -6.172 17.374 -0.271 1.00 97.06 166 SER A CA 1
ATOM 1213 C C . SER A 1 166 ? -7.496 17.943 0.256 1.00 97.06 166 SER A C 1
ATOM 1215 O O . SER A 1 166 ? -8.226 18.634 -0.456 1.00 97.06 166 SER A O 1
ATOM 1217 N N . GLY A 1 167 ? -7.834 17.607 1.497 1.00 96.75 167 GLY A N 1
ATOM 1218 C CA . GLY A 1 167 ? -9.085 17.976 2.148 1.00 96.75 167 GLY A CA 1
ATOM 1219 C C . GLY A 1 167 ? -8.957 17.946 3.668 1.00 96.75 167 GLY A C 1
ATOM 1220 O O . GLY A 1 167 ? -7.894 18.218 4.224 1.00 96.75 167 GLY A O 1
ATOM 1221 N N . ASN A 1 168 ? -10.050 17.612 4.358 1.00 97.94 168 ASN A N 1
ATOM 1222 C CA . ASN A 1 168 ? -10.029 17.448 5.813 1.00 97.94 168 ASN A CA 1
ATOM 1223 C C . ASN A 1 168 ? -9.076 16.312 6.250 1.00 97.94 168 ASN A C 1
ATOM 1225 O O . ASN A 1 168 ? -8.542 15.559 5.434 1.00 97.94 168 ASN A O 1
ATOM 1229 N N . SER A 1 169 ? -8.872 16.156 7.556 1.00 97.56 169 SER A N 1
ATOM 1230 C CA . SER A 1 169 ? -7.919 15.189 8.116 1.00 97.56 169 SER A CA 1
ATOM 1231 C C . SER A 1 169 ? -8.221 13.721 7.806 1.00 97.56 169 SER A C 1
ATOM 1233 O O . SER A 1 169 ? -7.302 12.912 7.895 1.00 97.56 169 SER A O 1
ATOM 1235 N N . ILE A 1 170 ? -9.440 13.357 7.408 1.00 98.19 170 ILE A N 1
ATOM 1236 C CA . ILE A 1 170 ? -9.780 11.966 7.073 1.00 98.19 170 ILE A CA 1
ATOM 1237 C C . ILE A 1 170 ? -9.713 11.686 5.567 1.00 98.19 170 ILE A C 1
ATOM 1239 O O . ILE A 1 170 ? -9.666 10.527 5.159 1.00 98.19 170 ILE A O 1
ATOM 1243 N N . TYR A 1 171 ? -9.700 12.726 4.724 1.00 98.31 171 TYR A N 1
ATOM 1244 C CA . TYR A 1 171 ? -9.786 12.595 3.270 1.00 98.31 171 TYR A CA 1
ATOM 1245 C C . TYR A 1 171 ? -8.736 11.611 2.730 1.00 98.31 171 TYR A C 1
ATOM 1247 O O . TYR A 1 171 ? -7.557 11.710 3.068 1.00 98.31 171 TYR A O 1
ATOM 1255 N N . LYS A 1 172 ? -9.198 10.639 1.928 1.00 98.19 172 LYS A N 1
ATOM 1256 C CA . LYS A 1 172 ? -8.425 9.562 1.274 1.00 98.19 172 LYS A CA 1
ATOM 1257 C C . LYS A 1 172 ? -7.684 8.559 2.175 1.00 98.19 172 LYS A C 1
ATOM 1259 O O . LYS A 1 172 ? -7.207 7.546 1.675 1.00 98.19 172 LYS A O 1
ATOM 1264 N N . ARG A 1 173 ? -7.566 8.810 3.475 1.00 98.38 173 ARG A N 1
ATOM 1265 C CA . ARG A 1 173 ? -6.849 7.938 4.421 1.00 98.38 173 ARG A CA 1
ATOM 1266 C C . ARG A 1 173 ? -7.661 6.694 4.768 1.00 98.38 173 ARG A C 1
ATOM 1268 O O . ARG A 1 173 ? -8.808 6.580 4.346 1.00 98.38 173 ARG A O 1
ATOM 1275 N N . LEU A 1 174 ? -7.069 5.768 5.522 1.00 98.62 174 LEU A N 1
ATOM 1276 C CA . LEU A 1 174 ? -7.795 4.617 6.053 1.00 98.62 174 LEU A CA 1
ATOM 1277 C C . LEU A 1 174 ? -8.841 5.120 7.048 1.00 98.62 174 LEU A C 1
ATOM 1279 O O . LEU A 1 174 ? -8.485 5.570 8.133 1.00 98.62 174 LEU A O 1
ATOM 1283 N N . GLN A 1 175 ? -10.109 5.089 6.647 1.00 98.50 175 GLN A N 1
ATOM 1284 C CA . GLN A 1 175 ? -11.228 5.583 7.447 1.00 98.50 175 GLN A CA 1
ATOM 1285 C C . GLN A 1 175 ? -11.929 4.429 8.150 1.00 98.50 175 GLN A C 1
ATOM 1287 O O . GLN A 1 175 ? -12.268 3.439 7.503 1.00 98.50 175 GLN A O 1
ATOM 1292 N N . ILE A 1 176 ? -12.170 4.582 9.451 1.00 98.50 176 ILE A N 1
ATOM 1293 C CA . ILE A 1 176 ? -12.905 3.622 10.276 1.00 98.50 176 ILE A CA 1
ATOM 1294 C C . ILE A 1 176 ? -13.927 4.397 11.108 1.00 98.50 176 ILE A C 1
ATOM 1296 O O . ILE A 1 176 ? -13.605 5.444 11.674 1.00 98.50 176 ILE A O 1
ATOM 1300 N N . ALA A 1 177 ? -15.164 3.907 11.193 1.00 98.38 177 ALA A N 1
ATOM 1301 C CA . ALA A 1 177 ? -16.147 4.511 12.084 1.00 98.38 177 ALA A CA 1
ATOM 1302 C C . ALA A 1 177 ? -15.730 4.307 13.549 1.00 98.38 177 ALA A C 1
ATOM 1304 O O . ALA A 1 177 ? -15.356 3.208 13.953 1.00 98.38 177 ALA A O 1
ATOM 1305 N N . THR A 1 178 ? -15.845 5.343 14.380 1.00 97.69 178 THR A N 1
ATOM 1306 C CA . THR A 1 178 ? -15.489 5.260 15.809 1.00 97.69 178 THR A CA 1
ATOM 1307 C C . THR A 1 178 ? -16.318 4.204 16.543 1.00 97.69 178 THR A C 1
ATOM 1309 O O . THR A 1 178 ? -15.849 3.578 17.493 1.00 97.69 178 THR A O 1
ATOM 1312 N N . THR A 1 179 ? -17.548 3.956 16.083 1.00 98.12 179 THR A N 1
ATOM 1313 C CA . THR A 1 179 ? -18.404 2.885 16.598 1.00 98.12 179 THR A CA 1
ATOM 1314 C C . THR A 1 179 ? -17.815 1.504 16.350 1.00 98.12 179 THR A C 1
ATOM 1316 O O . THR A 1 179 ? -17.948 0.651 17.220 1.00 98.12 179 THR A O 1
ATOM 1319 N N . ASP A 1 180 ? -17.110 1.297 15.234 1.00 98.06 180 ASP A N 1
ATOM 1320 C CA . ASP A 1 180 ? -16.501 0.006 14.914 1.00 98.06 180 ASP A CA 1
ATOM 1321 C C . ASP A 1 180 ? -15.270 -0.308 15.769 1.00 98.06 180 ASP A C 1
ATOM 1323 O O . ASP A 1 180 ? -14.959 -1.482 15.984 1.00 98.06 180 ASP A O 1
ATOM 1327 N N . LEU A 1 181 ? -14.600 0.728 16.281 1.00 96.56 181 LEU A N 1
ATOM 1328 C CA . LEU A 1 181 ? -13.439 0.628 17.171 1.00 96.56 181 LEU A CA 1
ATOM 1329 C C . LEU A 1 181 ? -13.813 0.632 18.659 1.00 96.56 181 LEU A C 1
ATOM 1331 O O . LEU A 1 181 ? -12.942 0.483 19.516 1.00 96.56 181 LEU A O 1
ATOM 1335 N N . SER A 1 182 ? -15.090 0.830 18.995 1.00 96.94 182 SER A N 1
ATOM 1336 C CA . SER A 1 182 ? -15.519 1.004 20.381 1.00 96.94 182 SER A CA 1
ATOM 1337 C C . SER A 1 182 ? -15.359 -0.293 21.185 1.00 96.94 182 SER A C 1
ATOM 1339 O O . SER A 1 182 ? -16.083 -1.256 20.926 1.00 96.94 182 SER A O 1
ATOM 1341 N N . PRO A 1 183 ? -14.515 -0.327 22.234 1.00 95.44 183 PRO A N 1
ATOM 1342 C CA . PRO A 1 183 ? -14.354 -1.519 23.069 1.00 95.44 183 PRO A CA 1
ATOM 1343 C C . PRO A 1 183 ? -15.593 -1.812 23.927 1.00 95.44 183 PRO A C 1
ATOM 1345 O O . PRO A 1 183 ? -15.735 -2.913 24.451 1.00 95.44 183 PRO A O 1
ATOM 1348 N N . VAL A 1 184 ? -16.492 -0.832 24.085 1.00 97.62 184 VAL A N 1
ATOM 1349 C CA . VAL A 1 184 ? -17.780 -1.016 24.769 1.00 97.62 184 VAL A CA 1
ATOM 1350 C C . VAL A 1 184 ? -18.775 -1.739 23.863 1.00 97.62 184 VAL A C 1
ATOM 1352 O O . VAL A 1 184 ? -19.536 -2.572 24.345 1.00 97.62 184 VAL A O 1
ATOM 1355 N N . LEU A 1 185 ? -18.774 -1.428 22.562 1.00 97.38 185 LEU A N 1
ATOM 1356 C CA . LEU A 1 185 ? -19.655 -2.074 21.582 1.00 97.38 185 LEU A CA 1
ATOM 1357 C C . LEU A 1 185 ? -19.100 -3.423 21.108 1.00 97.38 185 LEU A C 1
ATOM 1359 O O . LEU A 1 185 ? -19.880 -4.324 20.815 1.00 97.38 185 LEU A O 1
ATOM 1363 N N . HIS A 1 186 ? -17.772 -3.566 21.092 1.00 97.62 186 HIS A N 1
ATOM 1364 C CA . HIS A 1 186 ? -17.048 -4.738 20.596 1.00 97.62 186 HIS A CA 1
ATOM 1365 C C . HIS A 1 186 ? -16.077 -5.293 21.656 1.00 97.62 186 HIS A C 1
ATOM 1367 O O . HIS A 1 186 ? -14.855 -5.284 21.461 1.00 97.62 186 HIS A O 1
ATOM 1373 N N . PRO A 1 187 ? -16.580 -5.735 22.826 1.00 97.56 187 PRO A N 1
ATOM 1374 C CA . PRO A 1 187 ? -15.727 -6.208 23.907 1.00 97.56 187 PRO A CA 1
ATOM 1375 C C . PRO A 1 187 ? -14.960 -7.470 23.493 1.00 97.56 187 PRO A C 1
ATOM 1377 O O . PRO A 1 187 ? -15.549 -8.506 23.195 1.00 97.56 187 PRO A O 1
ATOM 1380 N N . GLY A 1 188 ? -13.628 -7.391 23.526 1.00 96.38 188 GLY A N 1
ATOM 1381 C CA . GLY A 1 188 ? -12.744 -8.509 23.181 1.00 96.38 188 GLY A CA 1
ATOM 1382 C C . GLY A 1 188 ? -12.515 -8.715 21.680 1.00 96.38 188 GLY A C 1
ATOM 1383 O O . GLY A 1 188 ? -11.870 -9.697 21.311 1.00 96.38 188 GLY A O 1
ATOM 1384 N N . ALA A 1 189 ? -13.001 -7.808 20.826 1.00 98.06 189 ALA A N 1
ATOM 1385 C CA . ALA A 1 189 ? -12.714 -7.851 19.399 1.00 98.06 189 ALA A CA 1
ATOM 1386 C C . ALA A 1 189 ? -11.219 -7.650 19.111 1.00 98.06 189 ALA A C 1
ATOM 1388 O O . ALA A 1 189 ? -10.519 -6.908 19.806 1.00 98.06 189 ALA A O 1
ATOM 1389 N N . GLN A 1 190 ? -10.737 -8.309 18.060 1.00 98.00 190 GLN A N 1
ATOM 1390 C CA . GLN A 1 190 ? -9.382 -8.136 17.544 1.00 98.00 190 GLN A CA 1
ATOM 1391 C C . GLN A 1 190 ? -9.429 -7.301 16.272 1.00 98.00 190 GLN A C 1
ATOM 1393 O O . GLN A 1 190 ? -10.312 -7.486 15.435 1.00 98.00 190 GLN A O 1
ATOM 1398 N N . PHE A 1 191 ? -8.458 -6.408 16.113 1.00 96.94 191 PHE A N 1
ATOM 1399 C CA . PHE A 1 191 ? -8.347 -5.541 14.948 1.00 96.94 191 PHE A CA 1
ATOM 1400 C C . PHE A 1 191 ? -7.108 -5.922 14.154 1.00 96.94 191 PHE A C 1
ATOM 1402 O O . PHE A 1 191 ? -6.030 -6.097 14.722 1.00 96.94 191 PHE A O 1
ATOM 1409 N N . LEU A 1 192 ? -7.278 -6.072 12.846 1.00 97.00 192 LEU A N 1
ATOM 1410 C CA . LEU A 1 192 ? -6.218 -6.439 11.922 1.00 97.00 192 LEU A CA 1
ATOM 1411 C C . LEU A 1 192 ? -6.092 -5.353 10.862 1.00 97.00 192 LEU A C 1
ATOM 1413 O O . LEU A 1 192 ? -7.090 -4.773 10.435 1.00 97.00 192 LEU A O 1
ATOM 1417 N N . ILE A 1 193 ? -4.862 -5.104 10.434 1.00 97.06 193 ILE A N 1
ATOM 1418 C CA . ILE A 1 193 ? -4.563 -4.226 9.311 1.00 97.06 193 ILE A CA 1
ATOM 1419 C C . ILE A 1 193 ? -3.908 -5.059 8.222 1.00 97.06 193 ILE A C 1
ATOM 1421 O O . ILE A 1 193 ? -3.045 -5.887 8.502 1.00 97.06 193 ILE A O 1
ATOM 1425 N N . GLU A 1 194 ? -4.316 -4.797 6.992 1.00 97.00 194 GLU A N 1
ATOM 1426 C CA . GLU A 1 194 ? -3.717 -5.336 5.781 1.00 97.00 194 GLU A CA 1
ATOM 1427 C C . GLU A 1 194 ? -3.143 -4.179 4.963 1.00 97.00 194 GLU A C 1
ATOM 1429 O O . GLU A 1 194 ? -3.723 -3.086 4.910 1.00 97.00 194 GLU A O 1
ATOM 1434 N N . ALA A 1 195 ? -2.028 -4.443 4.292 1.00 97.69 195 ALA A N 1
ATOM 1435 C CA . ALA A 1 195 ? -1.619 -3.687 3.126 1.00 97.69 195 ALA A CA 1
ATOM 1436 C C . ALA A 1 195 ? -1.549 -4.628 1.922 1.00 97.69 195 ALA A C 1
ATOM 1438 O O . ALA A 1 195 ? -1.326 -5.818 2.089 1.00 97.69 195 ALA A O 1
ATOM 1439 N N . GLN A 1 196 ? -1.727 -4.097 0.718 1.00 97.62 196 GLN A N 1
ATOM 1440 C CA . GLN A 1 196 ? -1.610 -4.885 -0.506 1.00 97.62 196 GLN A CA 1
ATOM 1441 C C . GLN A 1 196 ? -0.953 -4.043 -1.588 1.00 97.62 196 GLN A C 1
ATOM 1443 O O . GLN A 1 196 ? -1.365 -2.902 -1.814 1.00 97.62 196 GLN A O 1
ATOM 1448 N N . TYR A 1 197 ? 0.036 -4.609 -2.274 1.00 98.25 197 TYR A N 1
ATOM 1449 C CA . TYR A 1 197 ? 0.640 -4.004 -3.455 1.00 98.25 197 TYR A CA 1
ATOM 1450 C C . TYR A 1 197 ? -0.047 -4.524 -4.718 1.00 98.25 197 TYR A C 1
ATOM 1452 O O . TYR A 1 197 ? -0.296 -5.713 -4.872 1.00 98.25 197 TYR A O 1
ATOM 1460 N N . VAL A 1 198 ? -0.326 -3.635 -5.663 1.00 98.19 198 VAL A N 1
ATOM 1461 C CA . VAL A 1 198 ? -0.779 -4.011 -7.005 1.00 98.19 198 VAL A CA 1
ATOM 1462 C C . VAL A 1 198 ? 0.186 -3.384 -8.002 1.00 98.19 198 VAL A C 1
ATOM 1464 O O . VAL A 1 198 ? 0.330 -2.160 -8.024 1.00 98.19 198 VAL A O 1
ATOM 1467 N N . SER A 1 199 ? 0.854 -4.212 -8.810 1.00 98.00 199 SER A N 1
ATOM 1468 C CA . SER A 1 199 ? 1.794 -3.762 -9.843 1.00 98.00 199 SER A CA 1
ATOM 1469 C C . SER A 1 199 ? 1.534 -4.452 -11.177 1.00 98.00 199 SER A C 1
ATOM 1471 O O . SER A 1 199 ? 1.202 -5.633 -11.236 1.00 98.00 199 SER A O 1
ATOM 1473 N N . LYS A 1 200 ? 1.700 -3.700 -12.265 1.00 98.19 200 LYS A N 1
ATOM 1474 C CA . LYS A 1 200 ? 1.420 -4.155 -13.633 1.00 98.19 200 LYS A CA 1
ATOM 1475 C C . LYS A 1 200 ? 2.400 -5.227 -14.117 1.00 98.19 200 LYS A C 1
ATOM 1477 O O . LYS A 1 200 ? 2.005 -6.164 -14.801 1.00 98.19 200 LYS A O 1
ATOM 1482 N N . ASP A 1 201 ? 3.684 -5.061 -13.823 1.00 98.06 201 ASP A N 1
ATOM 1483 C CA . ASP A 1 201 ? 4.767 -5.949 -14.259 1.00 98.06 201 ASP A CA 1
ATOM 1484 C C . ASP A 1 201 ? 4.843 -7.246 -13.438 1.00 98.06 201 ASP A C 1
ATOM 1486 O O . ASP A 1 201 ? 5.062 -8.310 -14.012 1.00 98.06 201 ASP A O 1
ATOM 1490 N N . ASP A 1 202 ? 4.554 -7.167 -12.139 1.00 97.81 202 ASP A N 1
ATOM 1491 C CA . ASP A 1 202 ? 4.246 -8.310 -11.269 1.00 97.81 202 ASP A CA 1
ATOM 1492 C C . ASP A 1 202 ? 3.068 -9.143 -11.812 1.00 97.81 202 ASP A C 1
ATOM 1494 O O . ASP A 1 202 ? 3.178 -10.354 -12.033 1.00 97.81 202 ASP A O 1
ATOM 1498 N N . ALA A 1 203 ? 1.953 -8.478 -12.137 1.00 98.00 203 ALA A N 1
ATOM 1499 C CA . ALA A 1 203 ? 0.785 -9.144 -12.695 1.00 98.00 203 ALA A CA 1
ATOM 1500 C C . ALA A 1 203 ? 1.070 -9.776 -14.062 1.00 98.00 203 ALA A C 1
ATOM 1502 O O . ALA A 1 203 ? 0.675 -10.919 -14.302 1.00 98.00 203 ALA A O 1
ATOM 1503 N N . ALA A 1 204 ? 1.801 -9.074 -14.934 1.00 98.19 204 ALA A N 1
ATOM 1504 C CA . ALA A 1 204 ? 2.219 -9.579 -16.240 1.00 98.19 204 ALA A CA 1
ATOM 1505 C C . ALA A 1 204 ? 3.182 -10.777 -16.145 1.00 98.19 204 ALA A C 1
ATOM 1507 O O . ALA A 1 204 ? 3.201 -11.610 -17.053 1.00 98.19 204 ALA A O 1
ATOM 1508 N N . ALA A 1 205 ? 3.950 -10.887 -15.056 1.00 97.81 205 ALA A N 1
ATOM 1509 C CA . ALA A 1 205 ? 4.781 -12.051 -14.752 1.00 97.81 205 ALA A CA 1
ATOM 1510 C C . ALA A 1 205 ? 3.988 -13.231 -14.156 1.00 97.81 205 ALA A C 1
ATOM 1512 O O . ALA A 1 205 ? 4.518 -14.336 -14.059 1.00 97.81 205 ALA A O 1
ATOM 1513 N N . GLY A 1 206 ? 2.709 -13.026 -13.822 1.00 97.12 206 GLY A N 1
ATOM 1514 C CA . GLY A 1 206 ? 1.833 -14.048 -13.249 1.00 97.12 206 GLY A CA 1
ATOM 1515 C C . GLY A 1 206 ? 1.939 -14.184 -11.730 1.00 97.12 206 GLY A C 1
ATOM 1516 O O . GLY A 1 206 ? 1.478 -15.193 -11.200 1.00 97.12 206 GLY A O 1
ATOM 1517 N N . ASN A 1 207 ? 2.516 -13.191 -11.043 1.00 97.00 207 ASN A N 1
ATOM 1518 C CA . ASN A 1 207 ? 2.801 -13.267 -9.608 1.00 97.00 207 ASN A CA 1
ATOM 1519 C C . ASN A 1 207 ? 1.742 -12.595 -8.713 1.00 97.00 207 ASN A C 1
ATOM 1521 O O . ASN A 1 207 ? 1.707 -12.898 -7.535 1.00 97.00 207 ASN A O 1
ATOM 1525 N N . HIS A 1 208 ? 0.778 -11.855 -9.275 1.00 93.69 208 HIS A N 1
ATOM 1526 C CA . HIS A 1 208 ? -0.252 -11.042 -8.585 1.00 93.69 208 HIS A CA 1
ATOM 1527 C C . HIS A 1 208 ? -1.144 -11.699 -7.503 1.00 93.69 208 HIS A C 1
ATOM 1529 O O . HIS A 1 208 ? -2.047 -11.052 -6.967 1.00 93.69 208 HIS A O 1
ATOM 1535 N N . PHE A 1 209 ? -0.968 -12.981 -7.186 1.00 93.81 209 PHE A N 1
ATOM 1536 C CA . PHE A 1 209 ? -1.768 -13.710 -6.198 1.00 93.81 209 PHE A CA 1
ATOM 1537 C C . PHE A 1 209 ? -1.189 -13.693 -4.773 1.00 93.81 209 PHE A C 1
ATOM 1539 O O . PHE A 1 209 ? -1.848 -14.207 -3.868 1.00 93.81 209 PHE A O 1
ATOM 1546 N N . ASN A 1 210 ? 0.012 -13.151 -4.549 1.00 92.88 210 ASN A N 1
ATOM 1547 C CA . ASN A 1 210 ? 0.713 -13.191 -3.255 1.00 92.88 210 ASN A CA 1
ATOM 1548 C C . ASN A 1 210 ? 1.057 -11.798 -2.688 1.00 92.88 210 ASN A C 1
ATOM 1550 O O . ASN A 1 210 ? 1.826 -11.700 -1.735 1.00 92.88 210 ASN A O 1
ATOM 1554 N N . ASN A 1 211 ? 0.482 -10.729 -3.239 1.00 89.88 211 ASN A N 1
ATOM 1555 C CA . ASN A 1 211 ? 0.948 -9.358 -3.012 1.00 89.88 211 ASN A CA 1
ATOM 1556 C C . ASN A 1 211 ? 0.442 -8.700 -1.707 1.00 89.88 211 ASN A C 1
ATOM 1558 O O . ASN A 1 211 ? 0.408 -7.464 -1.609 1.00 89.88 211 ASN A O 1
ATOM 1562 N N . ALA A 1 212 ? -0.007 -9.505 -0.739 1.00 81.94 212 ALA A N 1
ATOM 1563 C CA . ALA A 1 212 ? -0.603 -9.092 0.535 1.00 81.94 212 ALA A CA 1
ATOM 1564 C C . ALA A 1 212 ? 0.141 -9.709 1.725 1.00 81.94 212 ALA A C 1
ATOM 1566 O O . ALA A 1 212 ? 0.586 -10.873 1.602 1.00 81.94 212 ALA A O 1
#

Nearest PDB structures (foldseek):
  7rec-assembly1_F-2  TM=3.711E-01  e=4.361E+00  Homo sapiens
  5ig3-assembly1_B  TM=3.753E-01  e=7.412E+00  Homo sapiens
  2w2c-assembly1_N  TM=3.211E-01  e=5.205E+00  Homo sapiens
  2w2c-assembly1_B  TM=2.798E-01  e=6.988E+00  Homo sapiens